Protein AF-K1U6K8-F1 (afdb_monomer)

Solvent-accessible surface area (backbone atoms only — not comparable to full-atom values): 12470 Å² total; per-residue (Å²): 86,42,62,58,24,40,50,42,23,71,72,41,92,45,71,66,56,15,51,56,20,38,54,48,23,51,56,48,52,53,53,25,53,58,48,50,56,56,50,69,76,62,77,79,89,84,86,83,78,86,86,88,64,67,60,56,40,87,94,43,69,50,75,47,80,44,79,54,98,88,43,77,46,80,43,54,23,36,28,38,56,48,91,53,89,45,38,30,34,23,79,86,51,86,79,56,56,69,53,54,51,55,48,42,53,37,55,50,50,34,32,57,75,69,68,52,82,69,80,77,88,62,53,37,32,41,35,30,39,63,80,74,55,75,48,97,48,48,58,51,58,39,70,70,76,40,34,34,38,32,22,52,61,65,74,49,88,84,66,46,64,88,58,24,78,60,47,77,52,62,92,39,74,49,54,59,54,34,54,39,49,51,56,47,51,53,44,49,56,44,34,77,74,72,42,82,58,83,49,71,65,60,52,51,52,52,51,49,65,74,70,46,81,84,127

Nearest PDB structures (foldseek):
  6l4l-assembly1_A  TM=3.833E-01  e=2.712E+00  Staphylococcus aureus
  8owu-assembly1_D  TM=4.554E-01  e=9.607E+00  Bacillus cereus BAG3X2-1
  5n55-assembly3_C  TM=3.484E-01  e=7.207E+00  Klebsiella pneumoniae
  6xbw-assembly1_H  TM=1.398E-01  e=4.056E+00  Bos taurus

Radius of gyration: 17.97 Å; Cα contacts (8 Å, |Δi|>4): 278; chains: 1; bounding box: 41×42×54 Å

Organism: NCBI:txid408170

Structure (mmCIF, N/CA/C/O backbone):
data_AF-K1U6K8-F1
#
_entry.id   AF-K1U6K8-F1
#
loop_
_atom_site.group_PDB
_atom_site.id
_atom_site.type_symbol
_atom_site.label_atom_id
_atom_site.label_alt_id
_atom_site.label_comp_id
_atom_site.label_asym_id
_atom_site.label_entity_id
_atom_site.label_seq_id
_atom_site.pdbx_PDB_ins_code
_atom_site.Cartn_x
_atom_site.Cartn_y
_atom_site.Cartn_z
_atom_site.occupancy
_atom_site.B_iso_or_equiv
_atom_site.auth_seq_id
_atom_site.auth_comp_id
_atom_site.auth_asym_id
_atom_site.auth_atom_id
_atom_site.pdbx_PDB_model_num
ATOM 1 N N . GLN A 1 1 ? 5.131 1.923 11.749 1.00 42.88 1 GLN A N 1
ATOM 2 C CA . GLN A 1 1 ? 3.824 2.192 12.413 1.00 42.88 1 GLN A CA 1
ATOM 3 C C . GLN A 1 1 ? 3.915 1.997 13.929 1.00 42.88 1 GLN A C 1
ATOM 5 O O . GLN A 1 1 ? 3.439 2.885 14.625 1.00 42.88 1 GLN A O 1
ATOM 10 N N . ALA A 1 2 ? 4.547 0.912 14.419 1.00 36.44 2 ALA A N 1
ATOM 11 C CA . ALA A 1 2 ? 4.902 0.722 15.836 1.00 36.44 2 ALA A CA 1
ATOM 12 C C . ALA A 1 2 ? 5.586 1.976 16.392 1.00 36.44 2 ALA A C 1
ATOM 14 O O . ALA A 1 2 ? 4.972 2.655 17.193 1.00 36.44 2 ALA A O 1
ATOM 15 N N . GLU A 1 3 ? 6.651 2.462 15.745 1.00 41.34 3 GLU A N 1
ATOM 16 C CA . GLU A 1 3 ? 7.318 3.704 16.169 1.00 41.34 3 GLU A CA 1
ATOM 17 C C . GLU A 1 3 ? 6.476 4.990 16.134 1.00 41.34 3 GLU A 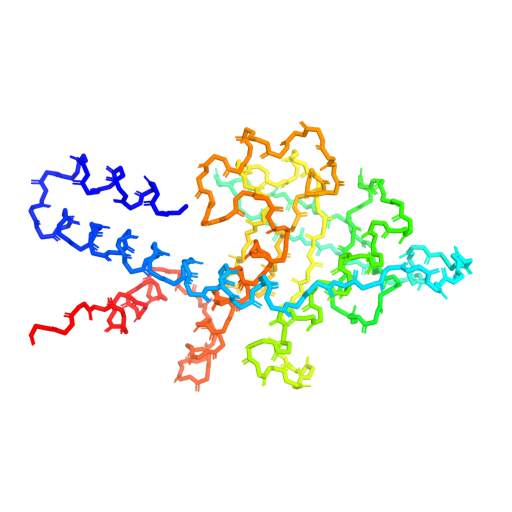C 1
ATOM 19 O O . GLU A 1 3 ? 6.795 5.986 16.780 1.00 41.34 3 GLU A O 1
ATOM 24 N N . ARG A 1 4 ? 5.409 5.039 15.328 1.00 46.12 4 ARG A N 1
ATOM 25 C CA . ARG A 1 4 ? 4.479 6.180 15.354 1.00 46.12 4 ARG A CA 1
ATOM 26 C C . ARG A 1 4 ? 3.630 6.116 16.619 1.00 46.12 4 ARG A C 1
ATOM 28 O O . ARG A 1 4 ? 3.307 7.159 17.181 1.00 46.12 4 ARG A O 1
ATOM 35 N N . PHE A 1 5 ? 3.257 4.909 17.034 1.00 44.09 5 PHE A N 1
ATOM 36 C CA . PHE A 1 5 ? 2.609 4.660 18.308 1.00 44.09 5 PHE A CA 1
ATOM 37 C C . PHE A 1 5 ? 3.603 4.753 19.472 1.00 44.09 5 PHE A C 1
ATOM 39 O O . PHE A 1 5 ? 3.240 5.392 20.446 1.00 44.09 5 PHE A O 1
ATOM 46 N N . ASP A 1 6 ? 4.856 4.312 19.341 1.00 43.12 6 ASP A N 1
ATOM 47 C CA . ASP A 1 6 ? 5.908 4.517 20.348 1.00 43.12 6 ASP A CA 1
ATOM 48 C C . ASP A 1 6 ? 6.177 6.002 20.555 1.00 43.12 6 ASP A C 1
ATOM 50 O O . ASP A 1 6 ? 6.084 6.486 21.673 1.00 43.12 6 ASP A O 1
ATOM 54 N N . ARG A 1 7 ? 6.364 6.784 19.483 1.00 51.25 7 ARG A N 1
ATOM 55 C CA . ARG A 1 7 ? 6.505 8.246 19.598 1.00 51.25 7 ARG A CA 1
ATOM 56 C C . ARG A 1 7 ? 5.260 8.897 20.188 1.00 51.25 7 ARG A C 1
ATOM 58 O O . ARG A 1 7 ? 5.356 9.846 20.960 1.00 51.25 7 ARG A O 1
ATOM 65 N N . ARG A 1 8 ? 4.066 8.410 19.846 1.00 49.00 8 ARG A N 1
ATOM 66 C CA . ARG A 1 8 ? 2.823 8.922 20.437 1.00 49.00 8 ARG A CA 1
ATOM 67 C C . ARG A 1 8 ? 2.685 8.519 21.907 1.00 49.00 8 ARG A C 1
ATOM 69 O O . ARG A 1 8 ? 2.129 9.298 22.669 1.00 49.00 8 ARG A O 1
ATOM 76 N N . ALA A 1 9 ? 3.201 7.363 22.311 1.00 51.38 9 ALA A N 1
ATOM 77 C CA . ALA A 1 9 ? 3.283 6.939 23.701 1.00 51.38 9 ALA A CA 1
ATOM 78 C C . ALA A 1 9 ? 4.309 7.782 24.465 1.00 51.38 9 ALA A C 1
ATOM 80 O O . ALA A 1 9 ? 4.057 8.247 25.572 1.00 51.38 9 ALA A O 1
ATOM 81 N N . GLU A 1 10 ? 5.454 8.046 23.852 1.00 55.06 10 GLU A N 1
ATOM 82 C CA . GLU A 1 10 ? 6.558 8.775 24.454 1.00 55.06 10 GLU A CA 1
ATOM 83 C C . GLU A 1 10 ? 6.209 10.248 24.696 1.00 55.06 10 GLU A C 1
ATOM 85 O O . GLU A 1 10 ? 6.391 10.739 25.813 1.0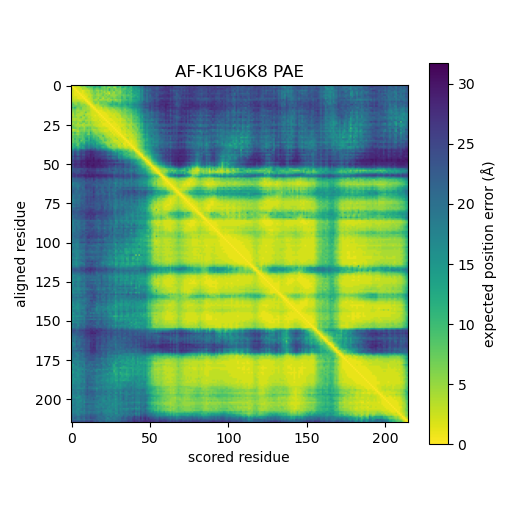0 55.06 10 GLU A O 1
ATOM 90 N N . TYR A 1 11 ? 5.632 10.920 23.693 1.00 51.19 11 TYR A N 1
ATOM 91 C CA . TYR A 1 11 ? 5.390 12.367 23.705 1.00 51.19 11 TYR A CA 1
ATOM 92 C C . TYR A 1 11 ? 3.952 12.788 24.056 1.00 51.19 11 TYR A C 1
ATOM 94 O O . TYR A 1 11 ? 3.664 13.986 24.083 1.00 51.19 11 TYR A O 1
ATOM 102 N N . SER A 1 12 ? 3.026 11.856 24.323 1.00 55.34 12 SER A N 1
ATOM 103 C CA . SER A 1 12 ? 1.687 12.239 24.792 1.00 55.34 12 SER A CA 1
ATOM 104 C C . SER A 1 12 ? 1.724 12.715 26.245 1.00 55.34 12 SER A C 1
ATOM 106 O O . SER A 1 12 ? 2.230 12.029 27.131 1.00 55.34 12 SER A O 1
ATOM 108 N N . LEU A 1 13 ? 1.143 13.894 26.485 1.00 60.41 13 LEU A N 1
ATOM 109 C CA . LEU A 1 13 ? 0.954 14.473 27.821 1.00 60.41 13 LEU A CA 1
ATOM 110 C C . LEU A 1 13 ? -0.219 13.832 28.587 1.00 60.41 13 LEU A C 1
ATOM 112 O O . LEU A 1 13 ? -0.373 14.071 29.781 1.00 60.41 13 LEU A O 1
ATOM 116 N N . ASP A 1 14 ? -1.042 13.035 27.904 1.00 68.56 14 ASP A N 1
ATOM 117 C CA . ASP A 1 14 ? -2.202 12.341 28.457 1.00 68.56 14 ASP A CA 1
ATOM 118 C C . ASP A 1 14 ? -1.843 10.869 28.719 1.00 68.56 14 ASP A C 1
ATOM 120 O O . ASP A 1 14 ? -1.486 10.118 27.806 1.00 68.56 14 ASP A O 1
ATOM 124 N N . GLY A 1 15 ? -1.920 10.463 29.990 1.00 59.19 15 GLY A N 1
ATOM 125 C CA . GLY A 1 15 ? -1.506 9.140 30.456 1.00 59.19 15 GLY A CA 1
ATOM 126 C C . GLY A 1 15 ? -2.305 7.986 29.846 1.00 59.19 15 GLY A C 1
ATOM 127 O O . GLY A 1 15 ? -1.737 6.919 29.600 1.00 59.19 15 GLY A O 1
ATOM 128 N N . ASP A 1 16 ? -3.584 8.202 29.534 1.00 62.38 16 ASP A N 1
ATOM 129 C CA . ASP A 1 16 ? -4.414 7.177 28.900 1.00 62.38 16 ASP A CA 1
ATOM 130 C C . ASP A 1 16 ? -4.045 7.030 27.421 1.00 62.38 16 ASP A C 1
ATOM 132 O O . ASP A 1 16 ? -3.868 5.913 26.928 1.00 62.38 16 ASP A O 1
ATOM 136 N N . ASN A 1 17 ? -3.803 8.146 26.728 1.00 56.25 17 ASN A N 1
ATOM 137 C CA . ASN A 1 17 ? -3.282 8.134 25.359 1.00 56.25 17 ASN A CA 1
ATOM 138 C C . ASN A 1 17 ? -1.900 7.478 25.267 1.00 56.25 17 ASN A C 1
ATOM 140 O O . ASN A 1 17 ? -1.639 6.733 24.319 1.00 56.25 17 ASN A O 1
ATOM 144 N N . LYS A 1 18 ? -1.035 7.717 26.257 1.00 60.28 18 LYS A N 1
ATOM 145 C CA . LYS A 1 18 ? 0.278 7.078 26.361 1.00 60.28 18 LYS A CA 1
ATOM 146 C C . LYS A 1 18 ? 0.159 5.561 26.469 1.00 60.28 18 LYS A C 1
ATOM 148 O O . LYS A 1 18 ? 0.804 4.840 25.710 1.00 60.28 18 LYS A O 1
ATOM 153 N N . ARG A 1 19 ? -0.715 5.075 27.355 1.00 63.28 19 ARG A N 1
ATOM 154 C CA . ARG A 1 19 ? -0.935 3.638 27.562 1.00 63.28 19 ARG A CA 1
ATOM 155 C C . ARG A 1 19 ? -1.532 2.968 26.323 1.00 63.28 19 ARG A C 1
ATOM 157 O O . ARG A 1 19 ? -1.048 1.924 25.908 1.00 63.28 19 ARG A O 1
ATOM 164 N N . ILE A 1 20 ? -2.521 3.601 25.689 1.00 61.78 20 ILE A N 1
ATOM 165 C CA . ILE A 1 20 ? -3.156 3.100 24.458 1.00 61.78 20 ILE A CA 1
ATOM 166 C C . ILE A 1 20 ? -2.152 3.026 23.302 1.00 61.78 20 ILE A C 1
ATOM 168 O O . ILE A 1 20 ? -2.179 2.081 22.515 1.00 61.78 20 ILE A O 1
ATOM 172 N N . ALA A 1 21 ? -1.272 4.018 23.173 1.00 50.78 21 ALA A N 1
ATOM 173 C CA . ALA A 1 21 ? -0.260 4.029 22.129 1.00 50.78 21 ALA A CA 1
ATOM 174 C C . ALA A 1 21 ? 0.841 2.977 22.377 1.00 50.78 21 ALA A C 1
ATOM 176 O O . ALA A 1 21 ? 1.221 2.291 21.435 1.00 50.78 21 ALA A O 1
ATOM 177 N N . GLN A 1 22 ? 1.269 2.762 23.625 1.00 53.88 22 GLN A N 1
ATOM 178 C CA . GLN A 1 22 ? 2.256 1.722 23.943 1.00 53.88 22 GLN A CA 1
ATOM 179 C C . GLN A 1 22 ? 1.704 0.314 23.690 1.00 53.88 22 GLN A C 1
ATOM 181 O O . GLN A 1 22 ? 2.319 -0.467 22.976 1.00 53.88 22 GLN A O 1
ATOM 186 N N . THR A 1 23 ? 0.494 0.011 24.174 1.00 61.50 23 THR A N 1
ATOM 187 C CA . THR A 1 23 ? -0.132 -1.303 23.946 1.00 61.50 23 THR A CA 1
ATOM 188 C C . THR A 1 23 ? -0.320 -1.595 22.460 1.00 61.50 23 THR A C 1
ATOM 190 O O . THR A 1 23 ? -0.160 -2.728 22.019 1.00 61.50 23 THR A O 1
ATOM 193 N N . ARG A 1 24 ? -0.601 -0.560 21.660 1.00 56.41 24 ARG A N 1
ATOM 194 C CA . ARG A 1 24 ? -0.619 -0.692 20.204 1.00 56.41 24 ARG A CA 1
ATOM 195 C C . ARG A 1 24 ? 0.735 -1.108 19.665 1.00 56.41 24 ARG A C 1
ATOM 197 O O . ARG A 1 24 ? 0.777 -2.035 18.868 1.00 56.41 24 ARG A O 1
ATOM 204 N N . ALA A 1 25 ? 1.809 -0.431 20.054 1.00 55.31 25 ALA A N 1
ATOM 205 C CA . ALA A 1 25 ? 3.144 -0.802 19.607 1.00 55.31 25 ALA A CA 1
ATOM 206 C C . ALA A 1 25 ? 3.478 -2.257 19.975 1.00 55.31 25 ALA A C 1
ATOM 208 O O . ALA A 1 25 ? 3.895 -3.017 19.103 1.00 55.31 25 ALA A O 1
ATOM 209 N N . ASP A 1 26 ? 3.168 -2.676 21.202 1.00 57.91 26 ASP A N 1
ATOM 210 C CA . ASP A 1 26 ? 3.437 -4.032 21.692 1.00 57.91 26 ASP A CA 1
ATOM 211 C C . ASP A 1 26 ? 2.653 -5.105 20.902 1.00 57.91 26 ASP A C 1
ATOM 213 O O . ASP A 1 26 ? 3.238 -6.067 20.404 1.00 57.91 26 ASP A O 1
ATOM 217 N N . GLU A 1 27 ? 1.348 -4.912 20.666 1.00 59.75 27 GLU A N 1
ATOM 218 C CA . GLU A 1 27 ? 0.541 -5.825 19.834 1.00 59.75 27 GLU A CA 1
ATOM 219 C C . GLU A 1 27 ? 1.035 -5.889 18.378 1.00 59.75 27 GLU A C 1
ATOM 221 O O . GLU A 1 27 ? 0.952 -6.931 17.713 1.00 59.75 27 GLU A O 1
ATOM 226 N N . TRP A 1 28 ? 1.556 -4.770 17.867 1.00 60.44 28 TRP A N 1
ATOM 227 C CA . TRP A 1 28 ? 2.183 -4.711 16.551 1.00 60.44 28 TRP A CA 1
ATOM 228 C C . TRP A 1 28 ? 3.480 -5.522 16.508 1.00 60.44 28 TRP A C 1
ATOM 230 O O . TRP A 1 28 ? 3.706 -6.226 15.520 1.00 60.44 28 TRP A O 1
ATOM 240 N N . HIS A 1 29 ? 4.295 -5.469 17.563 1.00 60.44 29 HIS A N 1
ATOM 241 C CA . HIS A 1 29 ? 5.508 -6.275 17.691 1.00 60.44 29 HIS A CA 1
ATOM 242 C C . HIS A 1 29 ? 5.201 -7.778 17.809 1.00 60.44 29 HIS A C 1
ATOM 244 O O . HIS A 1 29 ? 5.854 -8.591 17.155 1.00 60.44 29 HIS A O 1
ATOM 250 N N . ASP A 1 30 ? 4.151 -8.169 18.529 1.00 60.66 30 ASP A N 1
ATOM 251 C CA . ASP A 1 30 ? 3.778 -9.585 18.662 1.00 60.66 30 ASP A CA 1
ATOM 252 C C . ASP A 1 30 ? 3.246 -10.183 17.351 1.00 60.66 30 ASP A C 1
ATOM 254 O O . ASP A 1 30 ? 3.612 -11.296 16.946 1.00 60.66 30 ASP A O 1
ATOM 258 N N . ARG A 1 31 ? 2.418 -9.430 16.616 1.00 56.91 31 ARG A N 1
ATOM 259 C CA . ARG A 1 31 ? 1.945 -9.858 15.289 1.00 56.91 31 ARG A CA 1
ATOM 260 C C . ARG A 1 31 ? 3.083 -9.932 14.278 1.00 56.91 31 ARG A C 1
ATOM 262 O O . ARG A 1 31 ? 3.103 -10.865 13.477 1.00 56.91 31 ARG A O 1
ATOM 269 N N . ALA A 1 32 ? 4.022 -8.989 14.329 1.00 52.09 32 ALA A N 1
ATOM 270 C CA . ALA A 1 32 ? 5.234 -9.005 13.516 1.00 52.09 32 ALA A CA 1
ATOM 271 C C . ALA A 1 32 ? 6.026 -10.305 13.705 1.00 52.09 32 ALA A C 1
ATOM 273 O O . ALA A 1 32 ? 6.292 -11.002 12.726 1.00 52.09 32 ALA A O 1
ATOM 274 N N . ASN A 1 33 ? 6.300 -10.671 14.960 1.00 52.38 33 ASN A N 1
ATOM 275 C CA . ASN A 1 33 ? 7.041 -11.88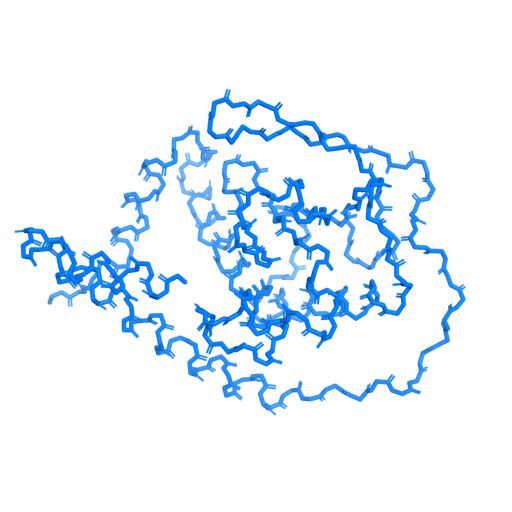3 15.310 1.00 52.38 33 ASN A CA 1
ATOM 276 C C . ASN A 1 33 ? 6.330 -13.151 14.815 1.00 52.38 33 ASN A C 1
ATOM 278 O O . ASN A 1 33 ? 6.934 -14.000 14.159 1.00 52.38 33 ASN A O 1
ATOM 282 N N . THR A 1 34 ? 5.014 -13.247 15.033 1.00 57.75 34 THR A N 1
ATOM 283 C CA . THR A 1 34 ? 4.217 -14.405 14.586 1.00 57.75 34 THR A CA 1
ATOM 284 C C . THR A 1 34 ? 4.209 -14.548 13.054 1.00 57.75 34 THR A C 1
ATOM 286 O O . THR A 1 34 ? 4.144 -15.651 12.505 1.00 57.75 34 THR A O 1
ATOM 289 N N . LEU A 1 35 ? 4.242 -13.425 12.331 1.00 52.41 35 LEU A N 1
ATOM 290 C CA . LEU A 1 35 ? 4.269 -13.399 10.869 1.00 52.41 35 LEU A CA 1
ATOM 291 C C . LEU A 1 35 ? 5.660 -13.700 10.308 1.00 52.41 35 LEU A C 1
ATOM 293 O O . LEU A 1 35 ? 5.752 -14.394 9.296 1.00 52.41 35 LEU A O 1
ATOM 297 N N . GLU A 1 36 ? 6.724 -13.251 10.973 1.00 47.97 36 GLU A N 1
ATOM 298 C CA . GLU A 1 36 ? 8.103 -13.595 10.621 1.00 47.97 36 GLU A CA 1
ATOM 299 C C . GLU A 1 36 ? 8.334 -15.113 10.711 1.00 47.97 36 GLU A C 1
ATOM 301 O O . GLU A 1 36 ? 8.920 -15.717 9.808 1.00 47.97 36 GLU A O 1
ATOM 306 N N . GLU A 1 37 ? 7.801 -15.767 11.746 1.00 53.47 37 GLU A N 1
ATOM 307 C CA . GLU A 1 37 ? 7.851 -17.227 11.882 1.00 53.47 37 GLU A CA 1
ATOM 308 C C . GLU A 1 37 ? 7.113 -17.946 10.742 1.00 53.47 37 GLU A C 1
ATOM 310 O O . GLU A 1 37 ? 7.632 -18.908 10.163 1.00 53.47 37 GLU A O 1
ATOM 315 N N . LYS A 1 38 ? 5.934 -17.445 10.347 1.00 52.66 38 LYS A N 1
ATOM 316 C CA . LYS A 1 38 ? 5.179 -17.976 9.198 1.00 52.66 38 LYS A CA 1
ATOM 317 C C . LYS A 1 38 ? 5.895 -17.734 7.867 1.00 52.66 38 LYS A C 1
ATOM 319 O O . LYS A 1 38 ? 5.850 -18.593 6.988 1.00 52.66 38 LYS A O 1
ATOM 324 N N . ALA A 1 39 ? 6.574 -16.601 7.700 1.00 46.16 39 ALA A N 1
ATOM 325 C CA . ALA A 1 39 ? 7.335 -16.288 6.494 1.00 46.16 39 ALA A CA 1
ATOM 326 C C . ALA A 1 39 ? 8.552 -17.216 6.326 1.00 46.16 39 ALA A C 1
ATOM 328 O O . ALA A 1 39 ? 8.772 -17.740 5.229 1.00 46.16 39 ALA A O 1
ATOM 329 N N . LYS A 1 40 ? 9.274 -17.508 7.421 1.00 53.22 40 LYS A N 1
ATOM 330 C CA . LYS A 1 40 ? 10.421 -18.438 7.450 1.00 53.22 40 LYS A CA 1
ATOM 331 C C . LYS A 1 40 ? 10.057 -19.868 7.035 1.00 53.22 40 LYS A C 1
ATOM 333 O O . LYS A 1 40 ? 10.877 -20.544 6.418 1.00 53.22 40 LYS A O 1
ATOM 338 N N . GLN A 1 41 ? 8.831 -20.325 7.304 1.00 50.19 41 GLN A N 1
ATOM 339 C CA . GLN A 1 41 ? 8.358 -21.649 6.870 1.00 50.19 41 GLN A CA 1
ATOM 340 C C . GLN A 1 41 ? 8.098 -21.758 5.355 1.00 50.19 41 GLN A C 1
ATOM 342 O O . GLN A 1 41 ? 8.056 -22.867 4.825 1.00 50.19 41 GLN A O 1
ATOM 347 N N . PHE A 1 42 ? 7.956 -20.640 4.635 1.00 41.78 42 PHE A N 1
ATOM 348 C CA . PHE A 1 42 ? 7.534 -20.619 3.229 1.00 41.78 42 PHE A CA 1
ATOM 349 C C . PHE A 1 42 ? 8.557 -19.914 2.322 1.00 41.78 42 PHE A C 1
ATOM 351 O O . PHE A 1 42 ? 8.255 -18.881 1.713 1.00 41.78 42 PHE A O 1
ATOM 358 N N . SER A 1 43 ? 9.761 -20.481 2.210 1.00 39.38 43 SER A N 1
ATOM 359 C CA . SER A 1 43 ? 10.779 -20.038 1.246 1.00 39.38 43 SER A CA 1
ATOM 360 C C . SER A 1 43 ? 10.438 -20.506 -0.181 1.00 39.38 43 SER A C 1
ATOM 362 O O . SER A 1 43 ? 10.107 -21.673 -0.402 1.00 39.38 43 SER A O 1
ATOM 364 N N . LEU A 1 44 ? 10.478 -19.593 -1.157 1.00 43.72 44 LEU A N 1
ATOM 365 C CA . LEU A 1 44 ? 10.077 -19.840 -2.550 1.00 43.72 44 LEU A CA 1
ATOM 366 C C . LEU A 1 44 ? 11.272 -20.295 -3.405 1.00 43.72 44 LEU A C 1
ATOM 368 O O . LEU A 1 44 ? 12.269 -19.583 -3.510 1.00 43.72 44 LEU A O 1
ATOM 372 N N . LYS A 1 45 ? 11.142 -21.433 -4.102 1.00 42.75 45 LYS A N 1
ATOM 373 C CA . LYS A 1 45 ? 12.070 -21.840 -5.173 1.00 42.75 45 LYS A CA 1
ATOM 374 C C . LYS A 1 45 ? 11.719 -21.076 -6.452 1.00 42.75 45 LYS A C 1
ATOM 376 O O . LYS A 1 45 ? 10.610 -21.206 -6.961 1.00 42.75 45 LYS A O 1
ATOM 381 N N . THR A 1 46 ? 12.633 -20.240 -6.936 1.00 44.97 46 THR A N 1
ATOM 382 C CA . THR A 1 46 ? 12.375 -19.209 -7.963 1.00 44.97 46 THR A CA 1
ATOM 383 C C . THR A 1 46 ? 12.850 -19.586 -9.376 1.00 44.97 46 THR A C 1
ATOM 385 O O . THR A 1 46 ? 12.778 -18.758 -10.283 1.00 44.97 46 THR A O 1
ATOM 388 N N . ASP A 1 47 ? 13.297 -20.826 -9.592 1.00 44.94 47 ASP A N 1
ATOM 389 C CA . ASP A 1 47 ? 14.204 -21.150 -10.705 1.00 44.94 47 ASP A CA 1
ATOM 390 C C . ASP A 1 47 ? 13.559 -21.620 -12.030 1.00 44.94 47 ASP A C 1
ATOM 392 O O . ASP A 1 47 ? 14.289 -21.905 -12.975 1.00 44.94 47 ASP A O 1
ATOM 396 N N . GLU A 1 48 ? 12.227 -21.672 -12.184 1.00 46.22 48 GLU A N 1
ATOM 397 C CA . GLU A 1 48 ? 11.625 -22.424 -13.315 1.00 46.22 48 GLU A CA 1
ATOM 398 C C . GLU A 1 48 ? 10.755 -21.660 -14.344 1.00 46.22 48 GLU A C 1
ATOM 400 O O . GLU A 1 48 ? 10.130 -22.304 -15.187 1.00 46.22 48 GLU A O 1
ATOM 405 N N . GLN A 1 49 ? 10.686 -20.320 -14.384 1.00 47.00 49 GLN A N 1
ATOM 406 C CA . GLN A 1 49 ? 9.694 -19.644 -15.258 1.00 47.00 49 GLN A CA 1
ATOM 407 C C . GLN A 1 49 ? 10.261 -18.748 -16.378 1.00 47.00 49 GLN A C 1
ATOM 409 O O . GLN A 1 49 ? 11.083 -17.864 -16.160 1.00 47.00 49 GLN A O 1
ATOM 414 N N . LYS A 1 50 ? 9.773 -18.978 -17.612 1.00 46.62 50 LYS A N 1
ATOM 415 C CA . LYS A 1 50 ? 10.170 -18.310 -18.870 1.00 46.62 50 LYS A CA 1
ATOM 416 C C . LYS A 1 50 ? 9.614 -16.872 -18.968 1.00 46.62 50 LYS A C 1
ATOM 418 O O . LYS A 1 50 ? 8.408 -16.658 -18.893 1.00 46.62 50 LYS A O 1
ATOM 423 N N . TYR A 1 51 ? 10.493 -15.896 -19.218 1.00 52.88 51 TYR A N 1
ATOM 424 C CA . TYR A 1 51 ? 10.278 -14.449 -19.012 1.00 52.88 51 TYR A CA 1
ATOM 425 C C . TYR A 1 51 ? 9.742 -13.614 -20.209 1.00 52.88 51 TYR A C 1
ATOM 427 O O . TYR A 1 51 ? 9.987 -12.412 -20.264 1.00 52.88 51 TYR A O 1
ATOM 435 N N . TYR A 1 52 ? 9.003 -14.180 -21.171 1.00 52.28 52 TYR A N 1
ATOM 436 C CA . TYR A 1 52 ? 8.616 -13.466 -22.411 1.00 52.28 52 TYR A CA 1
ATOM 437 C C . TYR A 1 52 ? 7.159 -12.941 -22.418 1.00 52.28 52 TYR A C 1
ATOM 439 O O . TYR A 1 52 ? 6.345 -13.374 -23.228 1.00 52.28 52 TYR A O 1
ATOM 447 N N . ARG A 1 53 ? 6.774 -12.039 -21.499 1.00 63.31 53 ARG A N 1
ATOM 448 C CA . ARG A 1 53 ? 5.451 -11.361 -21.538 1.00 63.31 53 ARG A CA 1
ATOM 449 C C . ARG A 1 53 ? 5.563 -9.859 -21.233 1.00 63.31 53 ARG A C 1
ATOM 451 O O . ARG A 1 53 ? 6.360 -9.514 -20.357 1.00 63.31 53 ARG A O 1
ATOM 458 N N . PRO A 1 54 ? 4.763 -8.989 -21.889 1.00 68.38 54 PRO A N 1
ATOM 459 C CA . PRO A 1 54 ? 4.756 -7.548 -21.624 1.00 68.38 54 PRO A CA 1
ATOM 460 C C . PRO A 1 54 ? 4.273 -7.237 -20.200 1.00 68.38 54 PRO A C 1
ATOM 462 O O . PRO A 1 54 ? 3.555 -8.034 -19.595 1.00 68.38 54 PRO A O 1
ATOM 465 N N . VAL A 1 55 ? 4.695 -6.087 -19.664 1.00 72.88 55 VAL A N 1
ATOM 466 C CA . VAL A 1 55 ? 4.382 -5.618 -18.297 1.00 72.88 55 VAL A CA 1
ATOM 467 C C . VAL A 1 55 ? 2.943 -5.123 -18.177 1.00 72.88 55 VAL A C 1
ATOM 469 O O . VAL A 1 55 ? 2.339 -5.305 -17.126 1.00 72.88 55 VAL A O 1
ATOM 472 N N . PHE A 1 56 ? 2.386 -4.555 -19.242 1.00 78.25 56 PHE A N 1
ATOM 473 C CA . PHE A 1 56 ? 1.043 -3.981 -19.270 1.00 78.25 56 PHE A CA 1
ATOM 474 C C . PHE A 1 56 ? 0.066 -4.885 -20.022 1.00 78.25 56 PHE A C 1
ATOM 476 O O . PHE A 1 56 ? 0.462 -5.636 -20.919 1.00 78.25 56 PHE A O 1
ATOM 483 N N . LYS A 1 57 ? -1.205 -4.828 -19.624 1.00 73.81 57 LYS A N 1
ATOM 484 C CA . LYS A 1 57 ? -2.340 -5.386 -20.364 1.00 73.81 57 LYS A CA 1
ATOM 485 C C . LYS A 1 57 ? -2.829 -4.263 -21.287 1.00 73.81 57 LYS A C 1
ATOM 487 O O . LYS A 1 57 ? -3.076 -3.168 -20.794 1.00 73.81 57 LYS A O 1
ATOM 492 N N . GLU A 1 58 ? -2.867 -4.500 -22.596 1.00 63.12 58 GLU A N 1
ATOM 493 C CA . GLU A 1 58 ? -3.122 -3.456 -23.607 1.00 63.12 58 GLU A CA 1
ATOM 494 C C . GLU A 1 58 ? -4.397 -2.628 -23.302 1.00 63.12 58 GLU A C 1
ATOM 496 O O . GLU A 1 58 ? -5.417 -3.184 -22.892 1.00 63.12 58 GLU A O 1
ATOM 501 N N . ASP A 1 59 ? -4.285 -1.302 -23.474 1.00 67.44 59 ASP A N 1
ATOM 502 C CA . ASP A 1 59 ? -5.324 -0.250 -23.482 1.00 67.44 59 ASP A CA 1
ATOM 503 C C . ASP A 1 59 ? -6.257 -0.077 -22.266 1.00 67.44 59 ASP A C 1
ATOM 505 O O . ASP A 1 59 ? -7.287 0.591 -22.365 1.00 67.44 59 ASP A O 1
ATOM 509 N N . ILE A 1 60 ? -5.907 -0.597 -21.085 1.00 81.12 60 ILE A N 1
ATOM 510 C CA . ILE A 1 60 ? -6.674 -0.306 -19.859 1.00 81.12 60 ILE A CA 1
ATOM 511 C C . ILE A 1 60 ? -5.925 0.725 -19.019 1.00 81.12 60 ILE A C 1
ATOM 513 O O . ILE A 1 60 ? -5.036 0.370 -18.241 1.00 81.12 60 ILE A O 1
ATOM 517 N N . SER A 1 61 ? -6.307 1.993 -19.162 1.00 86.19 61 SER A N 1
ATOM 518 C CA . SER A 1 61 ? -5.820 3.090 -18.329 1.00 86.19 61 SER A CA 1
ATOM 519 C C . SER A 1 61 ? -6.808 3.453 -17.222 1.00 86.19 61 SER A C 1
ATOM 521 O O . SER A 1 61 ? -8.017 3.217 -17.314 1.00 86.19 61 SER A O 1
ATOM 523 N N . LYS A 1 62 ? -6.278 4.005 -16.133 1.00 91.19 62 LYS A N 1
ATOM 524 C CA . LYS A 1 62 ? -7.058 4.542 -15.021 1.00 91.19 62 LYS A CA 1
ATOM 525 C C . LYS A 1 62 ? -6.320 5.717 -14.394 1.00 91.19 62 LYS A C 1
ATOM 527 O O . LYS A 1 62 ? -5.121 5.619 -14.144 1.00 91.19 62 LYS A O 1
ATOM 532 N N . THR A 1 63 ? -7.040 6.787 -14.081 1.00 91.06 63 THR A N 1
ATOM 533 C CA . THR A 1 63 ? -6.499 7.913 -13.312 1.00 91.06 63 THR A CA 1
ATOM 534 C C . THR A 1 63 ? -6.941 7.795 -11.858 1.00 91.06 63 THR A C 1
ATOM 536 O O . THR A 1 63 ? -8.125 7.610 -11.568 1.00 91.06 63 THR A O 1
ATOM 539 N N . PHE A 1 64 ? -5.984 7.891 -10.940 1.00 87.88 64 PHE A N 1
ATOM 540 C CA . PHE A 1 64 ? -6.236 7.964 -9.506 1.00 87.88 64 PHE A CA 1
ATOM 541 C C . PHE A 1 64 ? -6.103 9.410 -9.036 1.00 87.88 64 PHE A C 1
ATOM 543 O O . PHE A 1 64 ? -5.103 10.071 -9.312 1.00 87.88 64 PHE A O 1
ATOM 550 N N . GLU A 1 65 ? -7.097 9.884 -8.289 1.00 85.81 65 GLU A N 1
ATOM 551 C CA . GLU A 1 65 ? -7.048 11.177 -7.613 1.00 85.81 65 GLU A CA 1
ATOM 552 C C . GLU A 1 65 ? -6.770 10.981 -6.127 1.00 85.81 65 GLU A C 1
ATOM 554 O O . GLU A 1 65 ? -7.461 10.229 -5.427 1.00 85.81 65 GLU A O 1
ATOM 559 N N . ARG A 1 66 ? -5.770 11.695 -5.615 1.00 77.12 66 ARG A N 1
ATOM 560 C CA . ARG A 1 66 ? -5.402 11.621 -4.205 1.00 77.12 66 ARG A CA 1
ATOM 561 C C . ARG A 1 66 ? -5.277 13.013 -3.619 1.00 77.12 66 ARG A C 1
ATOM 563 O O . ARG A 1 66 ? -4.609 13.873 -4.178 1.00 77.12 66 ARG A O 1
ATOM 570 N N . LYS A 1 67 ? -5.908 13.217 -2.464 1.00 72.62 67 LYS A N 1
ATOM 571 C CA . LYS A 1 67 ? -5.780 14.448 -1.683 1.00 72.62 67 LYS A CA 1
ATOM 572 C C . LYS A 1 67 ? -4.746 14.241 -0.588 1.00 72.62 67 LYS A C 1
ATOM 574 O O . LYS A 1 67 ? -4.929 13.382 0.273 1.00 72.62 67 LYS A O 1
ATOM 579 N N . ILE A 1 68 ? -3.662 15.003 -0.638 1.00 67.56 68 ILE A N 1
ATOM 580 C CA . ILE A 1 68 ? -2.563 14.965 0.330 1.00 67.56 68 ILE A CA 1
ATOM 581 C C . ILE A 1 68 ? -2.272 16.409 0.713 1.00 67.56 68 ILE A C 1
ATOM 583 O O . ILE A 1 68 ? -2.066 17.236 -0.167 1.00 67.56 68 ILE A O 1
ATOM 587 N N . GLU A 1 69 ? -2.296 16.721 2.011 1.00 63.00 69 GLU A N 1
ATOM 588 C CA . GLU A 1 69 ? -1.970 18.065 2.529 1.00 63.00 69 GLU A CA 1
ATOM 589 C C . GLU A 1 69 ? -2.794 19.211 1.900 1.00 63.00 69 GLU A C 1
ATOM 591 O O . GLU A 1 69 ? -2.353 20.350 1.818 1.00 63.00 69 GLU A O 1
ATOM 596 N N . GLY A 1 70 ? -4.025 18.919 1.463 1.00 68.38 70 GLY A N 1
ATOM 597 C CA . GLY A 1 70 ? -4.910 19.896 0.815 1.00 68.38 70 GLY A CA 1
ATOM 598 C C . GLY A 1 70 ? -4.694 20.049 -0.694 1.00 68.38 70 GLY A C 1
ATOM 599 O O . GLY A 1 70 ? -5.540 20.639 -1.363 1.00 68.38 70 GLY A O 1
ATOM 600 N N . GLU A 1 71 ? -3.642 19.453 -1.255 1.00 75.19 71 GLU A N 1
ATOM 601 C CA . GLU A 1 71 ? -3.414 19.379 -2.697 1.00 75.19 71 GLU A CA 1
ATOM 602 C C . GLU A 1 71 ? -4.001 18.096 -3.287 1.00 75.19 71 GLU A C 1
ATOM 604 O O . GLU A 1 71 ? -3.948 17.025 -2.680 1.00 75.19 71 GLU A O 1
ATOM 609 N N . THR A 1 72 ? -4.553 18.197 -4.497 1.00 81.56 72 THR A N 1
ATOM 610 C CA . THR A 1 72 ? -4.994 17.026 -5.264 1.00 81.56 72 THR A CA 1
ATOM 611 C C . THR A 1 72 ? -3.914 16.664 -6.272 1.00 81.56 72 THR A C 1
ATOM 613 O O . THR A 1 72 ? -3.544 17.493 -7.099 1.00 81.56 72 THR A O 1
ATOM 616 N N . ILE A 1 73 ? -3.421 15.431 -6.206 1.00 84.44 73 ILE A N 1
ATOM 617 C CA . ILE A 1 73 ? -2.544 14.852 -7.220 1.00 84.44 73 ILE A CA 1
ATOM 618 C C . ILE A 1 73 ? -3.333 13.889 -8.098 1.00 84.44 73 ILE A C 1
ATOM 620 O O . ILE A 1 73 ? -4.185 13.143 -7.609 1.00 84.44 73 ILE A O 1
ATOM 624 N N . THR A 1 74 ? -3.017 13.901 -9.387 1.00 90.06 74 THR A N 1
ATOM 625 C CA . THR A 1 74 ? -3.531 12.961 -10.380 1.00 90.06 74 THR A CA 1
ATOM 626 C C . THR A 1 74 ? -2.418 12.003 -10.779 1.00 90.06 74 THR A C 1
ATOM 628 O O . THR A 1 74 ? -1.292 12.424 -11.058 1.00 90.06 74 THR A O 1
ATOM 631 N N . ILE A 1 75 ? -2.726 10.711 -10.778 1.00 89.81 75 ILE A N 1
ATOM 632 C CA . ILE A 1 75 ? -1.793 9.648 -11.144 1.00 89.81 75 ILE A CA 1
ATOM 633 C C . ILE A 1 75 ? -2.420 8.866 -12.288 1.00 89.81 75 ILE A C 1
ATOM 635 O O . ILE A 1 75 ? -3.379 8.120 -12.080 1.00 89.81 75 ILE A O 1
ATOM 639 N N . ASP A 1 76 ? -1.883 9.055 -13.487 1.00 91.62 76 ASP A N 1
ATOM 640 C CA . ASP A 1 76 ? -2.279 8.301 -14.670 1.00 91.62 76 ASP A CA 1
ATOM 641 C C . ASP A 1 76 ? -1.551 6.958 -14.680 1.00 91.62 76 ASP A C 1
ATOM 643 O O . ASP A 1 76 ? -0.336 6.883 -14.476 1.00 91.62 76 ASP A O 1
ATOM 647 N N . THR A 1 77 ? -2.321 5.884 -14.839 1.00 92.38 77 THR A N 1
ATOM 648 C CA . THR A 1 77 ? -1.828 4.515 -14.700 1.00 92.38 77 THR A CA 1
ATOM 649 C C . THR A 1 77 ? -2.332 3.618 -15.815 1.00 92.38 77 THR A C 1
ATOM 651 O O . THR A 1 77 ? -3.413 3.834 -16.367 1.00 92.38 77 THR A O 1
ATOM 654 N N . HIS A 1 78 ? -1.593 2.539 -16.059 1.00 91.19 78 HIS A N 1
ATOM 655 C CA . HIS A 1 78 ? -2.006 1.438 -16.919 1.00 91.19 78 HIS A CA 1
ATOM 656 C C . HIS A 1 78 ? -2.102 0.133 -16.136 1.00 91.19 78 HIS A C 1
ATOM 658 O O . HIS A 1 78 ? -1.310 -0.148 -15.230 1.00 91.19 78 HIS A O 1
ATOM 664 N N . LYS A 1 79 ? -3.074 -0.700 -16.505 1.00 91.25 79 LYS A N 1
ATOM 665 C CA . LYS A 1 79 ? -3.285 -2.004 -15.886 1.00 91.25 79 LYS A CA 1
ATOM 666 C C . LYS A 1 79 ? -2.105 -2.932 -16.161 1.00 91.25 79 LYS A C 1
ATOM 668 O O . LYS A 1 7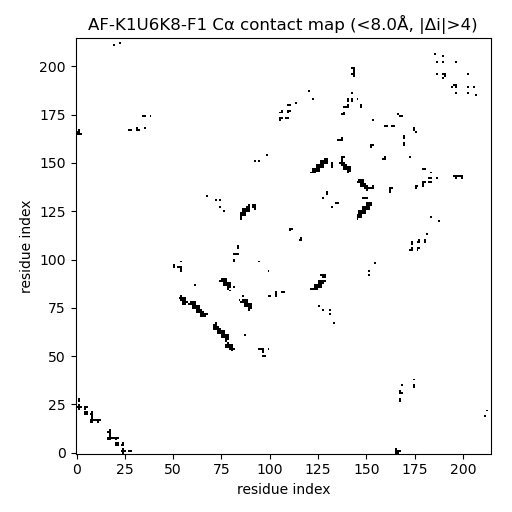9 ? -1.696 -3.144 -17.306 1.00 91.25 79 LYS A O 1
ATOM 673 N N . ALA A 1 80 ? -1.577 -3.531 -15.102 1.00 87.56 80 ALA A N 1
ATOM 674 C CA . ALA A 1 80 ? -0.485 -4.481 -15.205 1.00 87.56 80 ALA A CA 1
ATOM 675 C C . ALA A 1 80 ? -0.957 -5.825 -15.784 1.00 87.56 80 ALA A C 1
ATOM 677 O O . ALA A 1 80 ? -2.089 -6.270 -15.590 1.00 87.56 80 ALA A O 1
ATOM 678 N N . ASN A 1 81 ? -0.049 -6.515 -16.465 1.00 84.56 81 ASN A N 1
ATOM 679 C CA . ASN A 1 81 ? -0.210 -7.895 -16.906 1.00 84.56 81 ASN A CA 1
ATOM 680 C C . ASN A 1 81 ? 0.209 -8.859 -15.782 1.00 84.56 81 ASN A C 1
ATOM 682 O O . ASN A 1 81 ? 1.278 -9.492 -15.803 1.00 84.56 81 ASN A O 1
ATOM 686 N N . THR A 1 82 ? -0.636 -8.915 -14.762 1.00 79.50 82 THR A N 1
ATOM 687 C CA . THR A 1 82 ? -0.505 -9.746 -13.561 1.00 79.50 82 THR A CA 1
ATOM 688 C C . THR A 1 82 ? -1.650 -10.750 -13.478 1.00 79.50 82 THR A C 1
ATOM 690 O O . THR A 1 82 ? -2.694 -10.573 -14.101 1.00 79.50 82 THR A O 1
ATOM 693 N N . LEU A 1 83 ? -1.456 -11.828 -12.719 1.00 73.50 83 LEU A N 1
ATOM 694 C CA . LEU A 1 83 ? -2.537 -12.747 -12.358 1.00 73.50 83 LEU A CA 1
ATOM 695 C C . LEU A 1 83 ? -3.530 -12.070 -11.406 1.00 73.50 83 LEU A C 1
ATOM 697 O O . LEU A 1 83 ? -4.715 -12.392 -11.419 1.00 73.50 83 LEU A O 1
ATOM 701 N N . CYS A 1 84 ? -3.051 -11.135 -10.585 1.00 75.12 84 CYS A N 1
ATOM 702 C CA . CYS A 1 84 ? -3.889 -10.197 -9.852 1.00 75.12 84 CYS A CA 1
ATOM 703 C C . CYS A 1 84 ? -4.469 -9.142 -10.809 1.00 75.12 84 CYS A C 1
ATOM 705 O O . CYS A 1 84 ? -3.754 -8.254 -11.265 1.00 75.12 84 CYS A O 1
ATOM 707 N N . ASP A 1 85 ? -5.768 -9.206 -11.105 1.00 77.38 85 ASP A N 1
ATOM 708 C CA . ASP A 1 85 ? -6.446 -8.284 -12.036 1.00 77.38 85 ASP A CA 1
ATOM 709 C C . ASP A 1 85 ? -6.677 -6.863 -11.472 1.00 77.38 85 ASP A C 1
ATOM 711 O O . ASP A 1 85 ? -7.338 -6.041 -12.106 1.00 77.38 85 ASP A O 1
ATOM 715 N N . ASN A 1 86 ? -6.159 -6.559 -10.287 1.00 87.38 86 ASN A N 1
ATOM 716 C CA . ASN A 1 86 ? -6.354 -5.308 -9.556 1.00 87.38 86 ASN A CA 1
ATOM 717 C C . ASN A 1 86 ? -5.088 -4.435 -9.489 1.00 87.38 86 ASN A C 1
ATOM 719 O O . ASN A 1 86 ? -5.074 -3.487 -8.715 1.00 87.38 86 ASN A O 1
ATOM 723 N N . VAL A 1 87 ? -4.037 -4.737 -10.261 1.00 92.25 87 VAL A N 1
ATOM 724 C CA . VAL A 1 87 ? -2.767 -3.988 -10.242 1.00 92.25 87 VAL A CA 1
ATOM 725 C C . VAL A 1 87 ? -2.697 -2.971 -11.385 1.00 92.25 87 VAL A C 1
ATOM 727 O O . VAL A 1 87 ? -2.885 -3.317 -12.552 1.00 92.25 87 VAL A O 1
ATOM 730 N N . TYR A 1 88 ? -2.362 -1.732 -11.041 1.00 93.94 88 TYR A N 1
ATOM 731 C CA . TYR A 1 88 ? -2.152 -0.595 -11.931 1.00 93.94 88 TYR A CA 1
ATOM 732 C C . TYR A 1 88 ? -0.776 0.019 -11.664 1.00 93.94 88 TYR A C 1
ATOM 734 O O . TYR A 1 88 ? -0.303 0.024 -10.528 1.00 93.94 88 TYR A O 1
ATOM 742 N N . ILE A 1 89 ? -0.119 0.515 -12.707 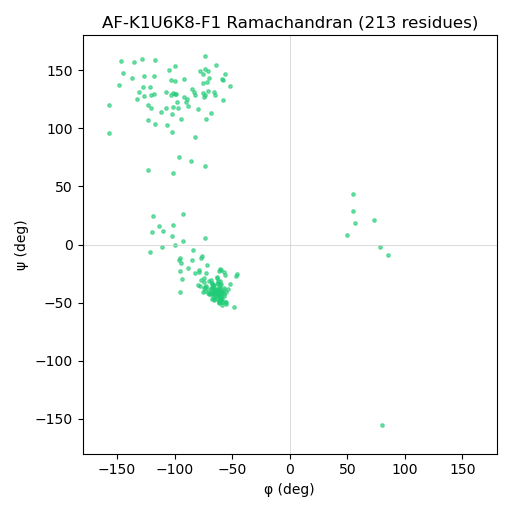1.00 91.69 89 ILE A N 1
ATOM 743 C CA . ILE A 1 89 ? 1.238 1.066 -12.639 1.00 91.69 89 ILE A CA 1
ATOM 744 C C . ILE A 1 89 ? 1.215 2.468 -13.234 1.00 91.69 89 ILE A C 1
ATOM 746 O O . ILE A 1 89 ? 0.735 2.637 -14.353 1.00 91.69 89 ILE A O 1
ATOM 750 N N . SER A 1 90 ? 1.727 3.446 -12.489 1.00 91.56 90 SER A N 1
ATOM 751 C CA . SER A 1 90 ? 1.900 4.829 -12.943 1.00 91.56 90 SER A CA 1
ATOM 752 C C . SER A 1 90 ? 2.781 4.911 -14.188 1.00 91.56 90 SER A C 1
ATOM 754 O O . SER A 1 90 ? 3.802 4.227 -14.282 1.00 91.56 90 SER A O 1
ATOM 756 N N . ASP A 1 91 ? 2.432 5.810 -15.107 1.00 87.44 91 ASP A N 1
ATOM 757 C CA . ASP A 1 91 ? 3.187 6.068 -16.343 1.00 87.44 91 ASP A CA 1
ATOM 758 C C . ASP A 1 91 ? 4.620 6.542 -16.078 1.00 87.44 91 ASP A C 1
ATOM 760 O O . ASP A 1 91 ? 5.510 6.413 -16.925 1.00 87.44 91 ASP A O 1
ATOM 764 N N . LYS A 1 92 ? 4.869 7.071 -14.875 1.00 85.69 92 LYS A N 1
ATOM 765 C CA . LYS A 1 92 ? 6.195 7.515 -14.437 1.00 85.69 92 LYS A CA 1
ATOM 766 C C . LYS A 1 92 ? 7.046 6.378 -13.868 1.00 85.69 92 LYS A C 1
ATOM 768 O O . LYS A 1 92 ? 8.259 6.541 -13.723 1.00 85.69 92 LYS A O 1
ATOM 773 N N . VAL A 1 93 ? 6.452 5.222 -13.569 1.00 83.56 93 VAL A N 1
ATOM 774 C CA . VAL A 1 93 ? 7.156 4.066 -13.007 1.00 83.56 93 VAL A CA 1
ATOM 775 C C . VAL A 1 93 ? 7.703 3.179 -14.122 1.00 83.56 93 VAL A C 1
ATOM 777 O O . VAL A 1 93 ? 6.982 2.667 -14.975 1.00 83.56 93 VAL A O 1
ATOM 780 N N . LYS A 1 94 ? 9.010 2.917 -14.065 1.00 82.31 94 LYS A N 1
ATOM 781 C CA . LYS A 1 94 ? 9.677 1.938 -14.929 1.00 82.31 94 LYS A CA 1
ATOM 782 C C . LYS A 1 94 ? 9.936 0.665 -14.138 1.00 82.31 94 LYS A C 1
ATOM 784 O O . LYS A 1 94 ? 10.768 0.663 -13.238 1.00 82.31 94 LYS A O 1
ATOM 789 N N . LEU A 1 95 ? 9.247 -0.414 -14.499 1.00 81.56 95 LEU A N 1
ATOM 790 C CA . LEU A 1 95 ? 9.325 -1.695 -13.798 1.00 81.56 95 LEU A CA 1
ATOM 791 C C . LEU A 1 95 ? 9.775 -2.816 -14.738 1.00 81.56 95 LEU A C 1
ATOM 793 O O . LEU A 1 95 ? 9.271 -2.947 -15.857 1.00 81.56 95 LEU A O 1
ATOM 797 N N . LYS A 1 96 ? 10.703 -3.667 -14.290 1.00 83.12 96 LYS A N 1
ATOM 798 C CA . LYS A 1 96 ? 11.095 -4.867 -15.037 1.00 83.12 96 LYS A CA 1
ATOM 799 C C . LYS A 1 96 ? 10.051 -5.960 -14.848 1.00 83.12 96 LYS A C 1
ATOM 801 O O . LYS A 1 96 ? 9.468 -6.135 -13.780 1.00 83.12 96 LYS A O 1
ATOM 806 N N . ARG A 1 97 ? 9.886 -6.815 -15.859 1.00 80.88 97 ARG A N 1
ATOM 807 C CA . ARG A 1 97 ? 8.915 -7.920 -15.802 1.00 80.88 97 ARG A CA 1
ATOM 808 C C . ARG A 1 97 ? 9.135 -8.873 -14.621 1.00 80.88 97 ARG A C 1
ATOM 810 O O . ARG A 1 97 ? 8.161 -9.314 -14.016 1.00 80.88 97 ARG A O 1
ATOM 817 N N . LYS A 1 98 ? 10.396 -9.177 -14.290 1.00 80.56 98 LYS A N 1
ATOM 818 C CA . LYS A 1 98 ? 10.755 -10.033 -13.146 1.00 80.56 98 LYS A CA 1
ATOM 819 C C . LYS A 1 98 ? 10.300 -9.423 -11.817 1.00 80.56 98 LYS A C 1
ATOM 821 O O . LYS A 1 98 ? 9.808 -10.145 -10.959 1.00 80.56 98 LYS A O 1
ATOM 826 N N . GLU A 1 99 ? 10.423 -8.106 -11.670 1.00 84.38 99 GLU A N 1
ATOM 827 C CA . GLU A 1 99 ? 9.988 -7.377 -10.474 1.00 84.38 99 GLU A CA 1
ATOM 828 C C . GLU A 1 99 ? 8.465 -7.439 -10.339 1.00 84.38 99 GLU A C 1
ATOM 830 O O . GLU A 1 99 ? 7.966 -7.838 -9.289 1.00 84.38 99 GLU A O 1
ATOM 835 N N . LEU A 1 100 ? 7.735 -7.183 -11.433 1.00 87.00 100 LEU A N 1
ATOM 836 C CA . LEU A 1 100 ? 6.275 -7.298 -11.459 1.00 87.00 100 LEU A CA 1
ATOM 837 C C . LEU A 1 100 ? 5.785 -8.722 -11.154 1.00 87.00 100 LEU A C 1
ATOM 839 O O . LEU A 1 100 ? 4.792 -8.902 -10.461 1.00 87.00 100 LEU A O 1
ATOM 843 N N . HIS A 1 101 ? 6.452 -9.747 -11.682 1.00 84.44 101 HIS A N 1
ATOM 844 C CA . HIS A 1 101 ? 6.067 -11.131 -11.409 1.00 84.44 101 HIS A CA 1
ATOM 845 C C . HIS A 1 101 ? 6.296 -11.506 -9.940 1.00 84.44 101 HIS A C 1
ATOM 847 O O . HIS A 1 101 ? 5.418 -12.085 -9.306 1.00 84.44 101 HIS A O 1
ATOM 853 N N . ASN A 1 102 ? 7.450 -11.136 -9.380 1.00 83.88 102 ASN A N 1
ATOM 854 C CA . ASN A 1 102 ? 7.739 -11.372 -7.968 1.00 83.88 102 ASN A CA 1
ATOM 855 C C . ASN A 1 102 ? 6.726 -10.660 -7.065 1.00 83.88 102 ASN A C 1
ATOM 857 O O . ASN A 1 102 ? 6.276 -11.237 -6.080 1.00 83.88 102 ASN A O 1
ATOM 861 N N . PHE A 1 103 ? 6.344 -9.435 -7.423 1.00 88.06 103 PHE A N 1
ATOM 862 C CA . PHE A 1 103 ? 5.289 -8.690 -6.748 1.00 88.06 103 PHE A CA 1
ATOM 863 C C . PHE A 1 103 ? 3.950 -9.419 -6.764 1.00 88.06 103 PHE A C 1
ATOM 865 O O . PHE A 1 103 ? 3.351 -9.637 -5.717 1.00 88.06 103 PHE A O 1
ATOM 872 N N . ASP A 1 104 ? 3.508 -9.837 -7.950 1.00 87.81 104 ASP A N 1
ATOM 873 C CA . ASP A 1 104 ? 2.249 -10.551 -8.152 1.00 87.81 104 ASP A CA 1
ATOM 874 C C . ASP A 1 104 ? 2.197 -11.827 -7.298 1.00 87.81 104 ASP A C 1
ATOM 876 O O . ASP A 1 104 ? 1.211 -12.089 -6.612 1.00 87.81 104 ASP A O 1
ATOM 880 N N . MET A 1 105 ? 3.304 -12.575 -7.237 1.00 85.25 105 MET A N 1
ATOM 881 C CA . MET A 1 105 ? 3.429 -13.746 -6.364 1.00 85.25 105 MET A CA 1
ATOM 882 C C . MET A 1 105 ? 3.308 -13.398 -4.875 1.00 85.25 105 MET A C 1
ATOM 884 O O . MET A 1 105 ? 2.662 -14.135 -4.129 1.00 85.25 105 MET A O 1
ATOM 888 N N . GLN A 1 106 ? 3.898 -12.286 -4.432 1.00 84.56 106 GLN A N 1
ATOM 889 C CA . GLN A 1 106 ? 3.812 -11.844 -3.037 1.00 84.56 106 GLN A CA 1
ATOM 890 C C . GLN A 1 106 ? 2.406 -11.372 -2.664 1.00 84.56 106 GLN A C 1
ATOM 892 O O . GLN A 1 106 ? 1.900 -11.760 -1.616 1.00 84.56 106 GLN A O 1
ATOM 897 N N . VAL A 1 107 ? 1.745 -10.612 -3.539 1.00 89.25 107 VAL A N 1
ATOM 898 C CA . VAL A 1 107 ? 0.352 -10.180 -3.354 1.00 89.25 107 VAL A CA 1
ATOM 899 C C . VAL A 1 107 ? -0.575 -11.389 -3.239 1.00 89.25 107 VAL A C 1
ATOM 901 O O . VAL A 1 107 ? -1.378 -11.463 -2.310 1.00 89.25 107 VAL A O 1
ATOM 904 N N . ARG A 1 108 ? -0.437 -12.373 -4.137 1.00 86.44 108 ARG A N 1
ATOM 905 C CA . ARG A 1 108 ? -1.218 -13.619 -4.081 1.00 86.44 108 ARG A CA 1
ATOM 906 C C . ARG A 1 108 ? -0.999 -14.359 -2.769 1.00 86.44 108 ARG A C 1
ATOM 908 O O . ARG A 1 108 ? -1.966 -14.683 -2.092 1.00 86.44 108 ARG A O 1
ATOM 915 N N . LYS A 1 109 ? 0.264 -14.557 -2.384 1.00 84.50 109 LYS A N 1
ATOM 916 C CA . LYS A 1 109 ? 0.615 -15.227 -1.128 1.00 84.50 109 LYS A CA 1
ATOM 917 C C . LYS A 1 109 ? 0.032 -14.493 0.079 1.00 84.50 109 LYS A C 1
ATOM 919 O O . LYS A 1 109 ? -0.469 -15.140 0.989 1.00 84.50 109 LYS A O 1
ATOM 924 N N . ALA A 1 110 ? 0.060 -13.163 0.085 1.00 87.31 110 ALA A N 1
ATOM 925 C CA . ALA A 1 110 ? -0.519 -12.377 1.164 1.00 87.31 110 ALA A CA 1
ATOM 926 C C . ALA A 1 110 ? -2.049 -12.545 1.243 1.00 87.31 110 ALA A C 1
ATOM 928 O O . ALA A 1 110 ? -2.571 -12.755 2.335 1.00 87.31 110 ALA A O 1
ATOM 929 N N . PHE A 1 111 ? -2.766 -12.549 0.113 1.00 88.25 111 PHE A N 1
ATOM 930 C CA . PHE A 1 111 ? -4.199 -12.874 0.108 1.00 88.25 111 PHE A CA 1
ATOM 931 C C . PHE A 1 111 ? -4.480 -14.306 0.581 1.00 88.25 111 PHE A C 1
ATOM 933 O O . PHE A 1 111 ? -5.391 -14.507 1.383 1.00 88.25 111 PHE A O 1
ATOM 940 N N . ASP A 1 112 ? -3.680 -15.284 0.149 1.00 86.00 112 ASP A N 1
ATOM 941 C CA . ASP A 1 112 ? -3.811 -16.677 0.589 1.00 86.00 112 ASP A CA 1
ATOM 942 C C . ASP A 1 112 ? -3.601 -16.797 2.112 1.00 86.00 112 ASP A C 1
ATOM 944 O O . ASP A 1 112 ? -4.376 -17.464 2.796 1.00 86.00 112 ASP A O 1
ATOM 948 N N . MET A 1 113 ? -2.608 -16.091 2.672 1.00 83.12 113 MET A N 1
ATOM 949 C CA . MET A 1 113 ? -2.345 -16.038 4.119 1.00 83.12 113 MET A CA 1
ATOM 950 C C . MET A 1 113 ? -3.495 -15.413 4.921 1.00 83.12 113 MET A C 1
ATOM 952 O O . MET A 1 113 ? -3.681 -15.769 6.085 1.00 83.12 113 MET A O 1
ATOM 956 N N . LEU A 1 114 ? -4.260 -14.503 4.314 1.00 83.50 114 LEU A N 1
ATOM 957 C CA . LEU A 1 114 ? -5.448 -13.892 4.918 1.00 83.50 114 LEU A CA 1
ATOM 958 C C . LEU A 1 114 ? -6.719 -14.740 4.748 1.00 83.50 114 LEU A C 1
ATOM 960 O O . LEU A 1 114 ? -7.761 -14.372 5.287 1.00 83.50 114 LEU A O 1
ATOM 964 N N . GLY A 1 115 ? -6.650 -15.861 4.019 1.00 85.38 115 GLY A N 1
ATOM 965 C CA . GLY A 1 115 ? -7.811 -16.693 3.687 1.00 85.38 115 GLY A CA 1
ATOM 966 C C . GLY A 1 115 ? -8.734 -16.066 2.634 1.00 85.38 115 GLY A C 1
ATOM 967 O O . GLY A 1 115 ? -9.908 -16.420 2.544 1.00 85.38 115 GLY A O 1
ATOM 968 N N . GLU A 1 116 ? -8.228 -15.120 1.841 1.00 83.38 116 GLU A N 1
ATOM 969 C CA . GLU A 1 116 ? -9.014 -14.259 0.950 1.00 83.38 116 GLU A CA 1
ATOM 970 C C . GLU A 1 116 ? -9.040 -14.801 -0.489 1.00 83.38 116 GLU A C 1
ATOM 972 O O . GLU A 1 116 ? -8.377 -14.299 -1.408 1.00 83.38 116 GLU A O 1
ATOM 977 N N . VAL A 1 117 ? -9.844 -15.852 -0.681 1.00 70.44 117 VAL A N 1
ATOM 978 C CA . VAL A 1 117 ? -9.999 -16.566 -1.963 1.00 70.44 117 VAL A CA 1
ATOM 979 C C . VAL A 1 117 ? -10.909 -15.852 -2.969 1.00 70.44 117 VAL A C 1
ATOM 981 O O . VAL A 1 117 ? -10.766 -16.048 -4.175 1.00 70.44 117 VAL A O 1
ATOM 984 N N . GLU A 1 118 ? -11.816 -14.990 -2.507 1.00 70.62 118 GLU A N 1
ATOM 985 C CA . GLU A 1 118 ? -12.734 -14.251 -3.379 1.00 70.62 118 GLU A CA 1
ATOM 986 C C . GLU A 1 118 ? -12.027 -13.105 -4.113 1.00 70.62 118 GLU A C 1
ATOM 988 O O . GLU A 1 118 ? -11.089 -12.487 -3.607 1.00 70.62 118 GLU A O 1
ATOM 993 N N . THR A 1 119 ? -12.458 -12.804 -5.338 1.00 68.88 119 THR A N 1
ATOM 994 C CA . THR A 1 119 ? -11.918 -11.684 -6.129 1.00 68.88 119 THR A CA 1
ATOM 995 C C . THR A 1 119 ? -12.652 -10.366 -5.873 1.00 68.88 119 THR A C 1
ATOM 997 O O . THR A 1 119 ? -12.091 -9.300 -6.124 1.00 68.88 119 THR A O 1
ATOM 1000 N N . SER A 1 120 ? -13.880 -10.409 -5.349 1.00 76.81 120 SER A N 1
ATOM 1001 C CA . SER A 1 120 ? -14.697 -9.223 -5.090 1.00 76.81 120 SER A CA 1
ATOM 1002 C C . SER A 1 120 ? -14.241 -8.450 -3.854 1.00 76.81 120 SER A C 1
ATOM 1004 O O . SER A 1 120 ? -13.933 -9.026 -2.815 1.00 76.81 120 SER A O 1
ATOM 1006 N N . GLY A 1 121 ? -14.238 -7.118 -3.949 1.00 83.06 121 GLY A N 1
ATOM 1007 C CA . GLY A 1 121 ? -13.942 -6.228 -2.820 1.00 83.06 121 GLY A CA 1
ATOM 1008 C C . GLY A 1 121 ? -12.456 -6.071 -2.478 1.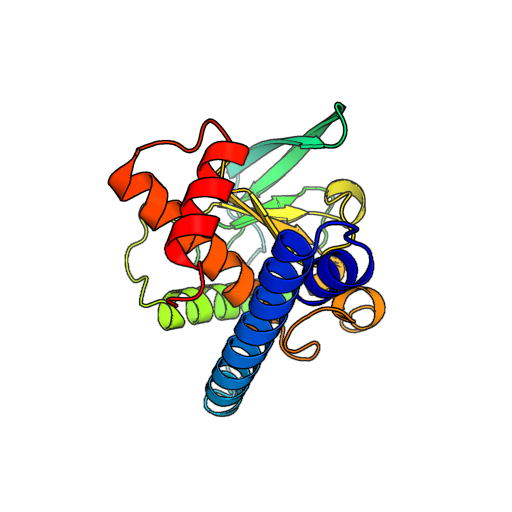00 83.06 121 GLY A C 1
ATOM 1009 O O . GLY A 1 121 ? -12.129 -5.270 -1.597 1.00 83.06 121 GLY A O 1
ATOM 1010 N N . LYS A 1 122 ? -11.560 -6.777 -3.185 1.00 91.19 122 LYS A N 1
ATOM 1011 C CA . LYS A 1 122 ? -10.104 -6.579 -3.103 1.00 91.19 122 LYS A CA 1
ATOM 1012 C C . LYS A 1 122 ? -9.735 -5.122 -3.409 1.00 91.19 122 LYS A C 1
ATOM 1014 O O . LYS A 1 122 ? -10.436 -4.470 -4.188 1.00 91.19 122 LYS A O 1
ATOM 1019 N N . PRO A 1 123 ? -8.684 -4.582 -2.773 1.00 93.69 123 PRO A N 1
ATOM 1020 C CA . PRO A 1 123 ? -8.268 -3.217 -3.025 1.00 93.69 123 PRO A CA 1
ATOM 1021 C C . PRO A 1 123 ? -7.646 -3.128 -4.412 1.00 93.69 123 PRO A C 1
ATOM 1023 O O . PRO A 1 123 ? -7.034 -4.087 -4.885 1.00 93.69 123 PRO A O 1
ATOM 1026 N N . GLU A 1 124 ? -7.767 -1.983 -5.065 1.00 94.44 124 GLU A N 1
ATOM 1027 C CA . GLU A 1 124 ? -6.921 -1.717 -6.225 1.00 94.44 124 GLU A CA 1
ATOM 1028 C C . GLU A 1 124 ? -5.501 -1.455 -5.749 1.00 94.44 124 GLU A C 1
ATOM 1030 O O . GLU A 1 124 ? -5.291 -0.817 -4.726 1.00 94.44 124 GLU A O 1
ATOM 1035 N N . ILE A 1 125 ? -4.521 -1.972 -6.469 1.00 94.81 125 ILE A N 1
ATOM 1036 C CA . ILE A 1 125 ? -3.113 -1.825 -6.139 1.00 94.81 125 ILE A CA 1
ATOM 1037 C C . ILE A 1 125 ? -2.522 -0.847 -7.142 1.00 94.81 125 ILE A C 1
ATOM 1039 O O . ILE A 1 125 ? -2.515 -1.130 -8.336 1.00 94.81 125 ILE A O 1
ATOM 1043 N N . CYS A 1 126 ? -2.036 0.293 -6.665 1.00 94.12 126 CYS A N 1
ATOM 1044 C CA . CYS A 1 126 ? -1.459 1.344 -7.492 1.00 94.12 126 CYS A CA 1
ATOM 1045 C C . CYS A 1 126 ? 0.043 1.445 -7.219 1.00 94.12 126 CYS A C 1
ATOM 1047 O O . CYS A 1 126 ? 0.455 1.778 -6.108 1.00 94.12 126 CYS A O 1
ATOM 1049 N N . ILE A 1 127 ? 0.870 1.130 -8.215 1.00 93.06 127 ILE A N 1
ATOM 1050 C CA . ILE A 1 127 ? 2.323 1.277 -8.132 1.00 93.06 127 ILE A CA 1
ATOM 1051 C C . ILE A 1 127 ? 2.699 2.689 -8.583 1.00 93.06 127 ILE A C 1
ATOM 1053 O O . ILE A 1 127 ? 2.452 3.056 -9.731 1.00 93.06 127 ILE A O 1
ATOM 1057 N N . VAL A 1 128 ? 3.320 3.457 -7.691 1.00 89.62 128 VAL A N 1
ATOM 1058 C CA . VAL A 1 128 ? 3.585 4.897 -7.848 1.00 89.62 128 VAL A CA 1
ATOM 1059 C C . VAL A 1 128 ? 5.056 5.220 -7.599 1.00 89.62 128 VAL A C 1
ATOM 1061 O O . VAL A 1 128 ? 5.754 4.442 -6.947 1.00 89.62 128 VAL A O 1
ATOM 1064 N N . THR A 1 129 ? 5.551 6.356 -8.091 1.00 83.62 129 THR A N 1
ATOM 1065 C CA . THR A 1 129 ? 6.920 6.797 -7.760 1.00 83.62 129 THR A CA 1
ATOM 1066 C C . THR A 1 129 ? 7.005 7.326 -6.317 1.00 83.62 129 THR A C 1
ATOM 1068 O O . THR A 1 129 ? 5.970 7.666 -5.733 1.00 83.62 129 THR A O 1
ATOM 1071 N N . PRO A 1 130 ? 8.204 7.445 -5.711 1.00 82.81 130 PRO A N 1
ATOM 1072 C CA . PRO A 1 130 ? 8.358 8.085 -4.401 1.00 82.81 130 PRO A CA 1
ATOM 1073 C C . PRO A 1 130 ? 7.761 9.500 -4.344 1.00 82.81 130 PRO A C 1
ATOM 1075 O O . PRO A 1 130 ? 7.118 9.871 -3.362 1.00 82.81 130 PRO A O 1
ATOM 1078 N N . GLU A 1 131 ? 7.911 10.272 -5.422 1.00 80.31 131 GLU A N 1
ATOM 1079 C CA . GLU A 1 131 ? 7.384 11.634 -5.540 1.00 80.31 131 GLU A CA 1
ATOM 1080 C C . GLU A 1 131 ? 5.851 11.651 -5.584 1.00 80.31 131 GLU A C 1
ATOM 1082 O O . GLU A 1 131 ? 5.221 12.528 -4.997 1.00 80.31 131 GLU A O 1
ATOM 1087 N N . GLU A 1 132 ? 5.236 10.672 -6.250 1.00 83.62 132 GLU A N 1
ATOM 1088 C CA . GLU A 1 132 ? 3.778 10.505 -6.289 1.00 83.62 132 GLU A CA 1
ATOM 1089 C C . GLU A 1 132 ? 3.227 9.944 -4.971 1.00 83.62 132 GLU A C 1
ATOM 1091 O O . GLU A 1 132 ? 2.102 10.255 -4.573 1.00 83.62 132 GLU A O 1
ATOM 1096 N N . MET A 1 133 ? 4.028 9.156 -4.249 1.00 82.88 133 MET A N 1
ATOM 1097 C CA . MET A 1 133 ? 3.660 8.624 -2.940 1.00 82.88 133 MET A CA 1
ATOM 1098 C C . MET A 1 133 ? 3.508 9.747 -1.904 1.00 82.88 133 MET A C 1
ATOM 1100 O O . MET A 1 133 ? 2.603 9.659 -1.065 1.00 82.88 133 MET A O 1
ATOM 1104 N N . ARG A 1 134 ? 4.368 10.782 -1.959 1.00 71.31 134 ARG A N 1
ATOM 1105 C CA . ARG A 1 134 ? 4.452 11.945 -1.036 1.00 71.31 134 ARG A CA 1
ATOM 1106 C C . ARG A 1 134 ? 4.489 11.608 0.463 1.00 71.31 134 ARG A C 1
ATOM 1108 O O . ARG A 1 134 ? 4.391 12.483 1.312 1.00 71.31 134 ARG A O 1
ATOM 1115 N N . VAL A 1 135 ? 4.608 10.333 0.799 1.00 66.88 135 VAL A N 1
ATOM 1116 C CA . VAL A 1 135 ? 4.680 9.808 2.156 1.00 66.88 135 VAL A CA 1
ATOM 1117 C C . VAL A 1 135 ? 5.917 8.940 2.186 1.00 66.88 135 VAL A C 1
ATOM 1119 O O . VAL A 1 135 ? 6.137 8.150 1.266 1.00 66.88 135 VAL A O 1
ATOM 1122 N N . ASN A 1 136 ? 6.709 9.083 3.244 1.00 69.75 136 ASN A N 1
ATOM 1123 C CA . ASN A 1 136 ? 7.905 8.281 3.457 1.00 69.75 136 ASN A CA 1
ATOM 1124 C C . ASN A 1 136 ? 7.523 6.850 3.883 1.00 69.75 136 ASN A C 1
ATOM 1126 O O . ASN A 1 136 ? 7.673 6.469 5.042 1.00 69.75 136 ASN A O 1
ATOM 1130 N N . ALA A 1 137 ? 6.909 6.104 2.964 1.00 71.69 137 ALA A N 1
ATOM 1131 C CA . ALA A 1 137 ? 6.419 4.749 3.157 1.00 71.69 137 ALA A CA 1
ATOM 1132 C C . ALA A 1 137 ? 6.593 3.922 1.877 1.00 71.69 137 ALA A C 1
ATOM 1134 O O . ALA A 1 137 ? 6.486 4.424 0.754 1.00 71.69 137 ALA A O 1
ATOM 1135 N N . ILE A 1 138 ? 6.834 2.627 2.066 1.00 79.00 138 ILE A N 1
ATOM 1136 C CA . ILE A 1 138 ? 7.026 1.659 0.978 1.00 79.00 138 ILE A CA 1
ATOM 1137 C C . ILE A 1 138 ? 5.695 1.215 0.388 1.00 79.00 138 ILE A C 1
ATOM 1139 O O . ILE A 1 138 ? 5.583 0.990 -0.814 1.00 79.00 138 ILE A O 1
ATOM 1143 N N . ALA A 1 139 ? 4.677 1.108 1.229 1.00 86.56 139 ALA A N 1
ATOM 1144 C CA . ALA A 1 139 ? 3.310 0.889 0.813 1.00 86.56 139 ALA A CA 1
ATOM 1145 C C . ALA A 1 139 ? 2.371 1.607 1.788 1.00 86.56 139 ALA A C 1
ATOM 1147 O O . ALA A 1 139 ? 2.772 1.957 2.898 1.00 86.56 139 ALA A O 1
ATOM 1148 N N . SER A 1 140 ? 1.153 1.900 1.344 1.00 86.75 140 SER A N 1
ATOM 1149 C CA . SER A 1 140 ? 0.126 2.518 2.178 1.00 86.75 140 SER A CA 1
ATOM 1150 C C . SER A 1 140 ? -1.260 2.224 1.626 1.00 86.75 140 SER A C 1
ATOM 1152 O O . SER A 1 140 ? -1.596 2.607 0.500 1.00 86.75 140 SER A O 1
ATOM 1154 N N . TYR A 1 141 ? -2.078 1.568 2.439 1.00 90.38 141 TYR A N 1
ATOM 1155 C CA . TYR A 1 141 ? -3.484 1.350 2.155 1.00 90.38 141 TYR A CA 1
ATOM 1156 C C . TYR A 1 141 ? -4.348 2.558 2.547 1.00 90.38 141 TYR A C 1
ATOM 1158 O O . TYR A 1 141 ? -4.281 3.079 3.661 1.00 90.38 141 TYR A O 1
ATOM 1166 N N . MET A 1 142 ? -5.208 2.981 1.619 1.00 89.06 142 MET A N 1
ATOM 1167 C CA . MET A 1 142 ? -6.166 4.070 1.777 1.00 89.06 142 MET A CA 1
ATOM 1168 C C . MET A 1 142 ? -7.594 3.511 1.903 1.00 89.06 142 MET A C 1
ATOM 1170 O O . MET A 1 142 ? -8.206 3.161 0.888 1.00 89.06 142 MET A O 1
ATOM 1174 N N . PRO A 1 143 ? -8.175 3.456 3.118 1.00 87.69 143 PRO A N 1
ATOM 1175 C CA . PRO A 1 143 ? -9.447 2.771 3.364 1.00 87.69 143 PRO A CA 1
ATOM 1176 C C . PRO A 1 143 ? -10.652 3.419 2.675 1.00 87.69 143 PRO A C 1
ATOM 1178 O O . PRO A 1 143 ? -11.531 2.703 2.204 1.00 87.69 143 PRO A O 1
ATOM 1181 N N . MET A 1 144 ? -10.680 4.751 2.564 1.00 86.69 144 MET A N 1
ATOM 1182 C CA . MET A 1 144 ? -11.784 5.479 1.919 1.00 86.69 144 MET A CA 1
ATOM 1183 C C . MET A 1 144 ? -11.868 5.207 0.412 1.00 86.69 144 MET A C 1
ATOM 1185 O O . MET A 1 144 ? -12.953 5.157 -0.155 1.00 86.69 144 MET A O 1
ATOM 1189 N N . GLN A 1 145 ? -10.715 5.029 -0.238 1.00 89.19 145 GLN A N 1
ATOM 1190 C CA . GLN A 1 145 ? -10.620 4.802 -1.683 1.00 89.19 145 GLN A CA 1
ATOM 1191 C C . GLN A 1 145 ? -10.534 3.311 -2.033 1.00 89.19 145 GLN A C 1
ATOM 1193 O O . GLN A 1 145 ? -10.707 2.946 -3.190 1.00 89.19 145 GLN A O 1
ATOM 1198 N N . ASN A 1 146 ? -10.280 2.448 -1.041 1.00 93.38 146 ASN A N 1
ATOM 1199 C CA . ASN A 1 146 ? -9.972 1.031 -1.229 1.00 93.38 146 ASN A CA 1
ATOM 1200 C C . ASN A 1 146 ? -8.777 0.809 -2.178 1.00 93.38 146 ASN A C 1
ATOM 1202 O O . ASN A 1 146 ? -8.817 -0.065 -3.045 1.00 93.38 146 ASN A O 1
ATOM 1206 N N . VAL A 1 147 ? -7.721 1.613 -2.008 1.00 93.06 147 VAL A N 1
ATOM 1207 C CA . VAL A 1 147 ? -6.503 1.568 -2.832 1.00 93.06 147 VAL A CA 1
ATOM 1208 C C . VAL A 1 147 ? -5.290 1.272 -1.957 1.00 93.06 147 VAL A C 1
ATOM 1210 O O . VAL A 1 147 ? -5.060 1.946 -0.958 1.00 93.06 147 VAL A O 1
ATOM 1213 N N . LEU A 1 148 ? -4.501 0.275 -2.340 1.00 93.56 148 LEU A N 1
ATOM 1214 C CA . LEU A 1 148 ? -3.175 -0.015 -1.813 1.00 93.56 148 LEU A CA 1
ATOM 1215 C C . LEU A 1 148 ? -2.126 0.643 -2.712 1.00 93.56 148 LEU A C 1
ATOM 1217 O O . LEU A 1 148 ? -1.883 0.186 -3.826 1.00 93.56 148 LEU A O 1
ATOM 1221 N N . ASN A 1 149 ? -1.485 1.700 -2.226 1.00 91.69 149 ASN A N 1
ATOM 1222 C CA . ASN A 1 149 ? -0.377 2.331 -2.934 1.00 91.69 149 ASN A CA 1
ATOM 1223 C C . ASN A 1 149 ? 0.924 1.599 -2.614 1.00 91.69 149 ASN A C 1
ATOM 1225 O O . ASN A 1 149 ? 1.207 1.336 -1.447 1.00 91.69 149 ASN A O 1
ATOM 1229 N N . VAL A 1 150 ? 1.722 1.299 -3.634 1.00 91.31 150 VAL A N 1
ATOM 1230 C CA . VAL A 1 150 ? 3.043 0.680 -3.501 1.00 91.31 150 VAL A CA 1
ATOM 1231 C C . VAL A 1 150 ? 4.064 1.591 -4.158 1.00 91.31 150 VAL A C 1
ATOM 1233 O O . VAL A 1 150 ? 3.986 1.887 -5.346 1.00 91.31 150 VAL A O 1
ATOM 1236 N N . ASN A 1 151 ? 5.029 2.045 -3.374 1.00 86.88 151 ASN A N 1
ATOM 1237 C CA . ASN A 1 151 ? 6.118 2.879 -3.848 1.00 86.88 151 ASN A CA 1
ATOM 1238 C C . ASN A 1 151 ? 7.060 2.037 -4.719 1.00 86.88 151 ASN A C 1
ATOM 1240 O O . ASN A 1 151 ? 7.474 0.954 -4.312 1.00 86.88 151 ASN A O 1
ATOM 1244 N N . SER A 1 152 ? 7.450 2.524 -5.896 1.00 85.56 152 SER A N 1
ATOM 1245 C CA . SER A 1 152 ? 8.354 1.810 -6.799 1.00 85.56 152 SER A CA 1
ATOM 1246 C C . SER A 1 152 ? 9.724 1.516 -6.176 1.00 85.56 152 SER A C 1
ATOM 1248 O O . SER A 1 152 ? 10.385 0.564 -6.590 1.00 85.56 152 SER A O 1
ATOM 1250 N N . ALA A 1 153 ? 10.133 2.264 -5.144 1.00 80.88 153 ALA A N 1
ATOM 1251 C CA . ALA A 1 153 ? 11.319 1.958 -4.339 1.00 80.88 153 ALA A CA 1
ATOM 1252 C C . ALA A 1 153 ? 11.268 0.558 -3.694 1.00 80.88 153 ALA A C 1
ATOM 1254 O O . ALA A 1 153 ? 12.312 -0.044 -3.462 1.00 80.88 153 ALA A O 1
ATOM 1255 N N . TYR A 1 154 ? 10.073 -0.013 -3.498 1.00 80.19 154 TYR A N 1
ATOM 1256 C CA . TYR A 1 154 ? 9.871 -1.398 -3.057 1.00 80.19 154 TYR A CA 1
ATOM 1257 C C . TYR A 1 154 ? 10.633 -2.425 -3.917 1.00 80.19 154 TYR A C 1
ATOM 1259 O O . TYR A 1 154 ? 11.086 -3.460 -3.417 1.00 80.19 154 TYR A O 1
ATOM 1267 N N . PHE A 1 155 ? 10.777 -2.158 -5.220 1.00 77.62 155 PHE A N 1
ATOM 1268 C CA . PHE A 1 155 ? 11.424 -3.073 -6.165 1.00 77.62 155 PHE A CA 1
ATOM 1269 C C . PHE A 1 155 ? 12.950 -2.966 -6.149 1.00 77.62 155 PHE A C 1
ATOM 1271 O O . PHE A 1 155 ? 13.633 -3.954 -6.445 1.00 77.62 155 PHE A O 1
ATOM 1278 N N . SER A 1 156 ? 13.485 -1.817 -5.734 1.00 68.56 156 SER A N 1
ATOM 1279 C CA . SER A 1 156 ? 14.920 -1.588 -5.589 1.00 68.56 156 SER A CA 1
ATOM 1280 C C . SER A 1 156 ? 15.485 -2.393 -4.412 1.00 68.56 156 SER A C 1
ATOM 1282 O O . SER A 1 156 ? 14.819 -2.626 -3.405 1.00 68.56 156 SER A O 1
ATOM 1284 N N . THR A 1 157 ? 16.709 -2.903 -4.559 1.00 52.84 157 THR A N 1
ATOM 1285 C CA . THR A 1 157 ? 17.412 -3.688 -3.522 1.00 52.84 157 THR A CA 1
ATOM 1286 C C . THR A 1 157 ? 18.348 -2.842 -2.657 1.00 52.84 157 THR A C 1
ATOM 1288 O O . THR A 1 157 ? 18.850 -3.349 -1.663 1.00 52.84 157 THR A O 1
ATOM 1291 N N . SER A 1 158 ? 18.619 -1.592 -3.044 1.00 51.34 158 SER A N 1
ATOM 1292 C CA . SER A 1 158 ? 19.638 -0.721 -2.441 1.00 51.34 158 SER A CA 1
ATOM 1293 C C . SER A 1 158 ? 19.126 0.205 -1.336 1.00 51.34 158 SER A C 1
ATOM 1295 O O . SER A 1 158 ? 19.887 0.493 -0.426 1.00 51.34 158 SER A O 1
ATOM 1297 N N . ASP A 1 159 ? 17.857 0.623 -1.381 1.00 47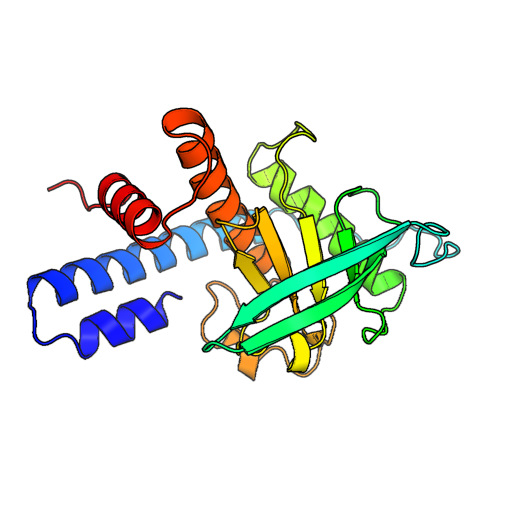.16 159 ASP A N 1
ATOM 1298 C CA . ASP A 1 159 ? 17.340 1.749 -0.568 1.00 47.16 159 ASP A CA 1
ATOM 1299 C C . ASP A 1 159 ? 16.223 1.338 0.390 1.00 47.16 159 ASP A C 1
ATOM 1301 O O . ASP A 1 159 ? 15.342 2.113 0.761 1.00 47.16 159 ASP A O 1
ATOM 1305 N N . LEU A 1 160 ? 16.213 0.061 0.745 1.00 51.34 160 LEU A N 1
ATOM 1306 C CA . LEU A 1 160 ? 15.211 -0.478 1.637 1.00 51.34 160 LEU A CA 1
ATOM 1307 C C . LEU A 1 160 ? 15.515 -0.098 3.100 1.00 51.34 160 LEU A C 1
ATOM 1309 O O . LEU A 1 160 ? 14.575 0.152 3.835 1.00 51.34 160 LEU A O 1
ATOM 1313 N N . SER A 1 161 ? 16.775 0.080 3.517 1.00 48.69 161 SER A N 1
ATOM 1314 C CA . SER A 1 161 ? 17.124 0.420 4.912 1.00 48.69 161 SER A CA 1
ATOM 1315 C C . SER A 1 161 ? 16.430 1.686 5.428 1.00 48.69 161 SER A C 1
ATOM 1317 O O . SER A 1 161 ? 15.767 1.633 6.459 1.00 48.69 161 SER A O 1
ATOM 1319 N N . ASP A 1 162 ? 16.486 2.782 4.672 1.00 44.44 162 ASP A N 1
ATOM 1320 C CA . ASP A 1 162 ? 16.051 4.106 5.146 1.00 44.44 162 ASP A CA 1
ATOM 1321 C C . ASP A 1 162 ? 14.517 4.259 5.112 1.00 44.44 162 ASP A C 1
ATOM 1323 O O . ASP A 1 162 ? 13.928 5.069 5.828 1.00 44.44 162 ASP A O 1
ATOM 1327 N N . LEU A 1 163 ? 13.846 3.449 4.286 1.00 47.28 163 LEU A N 1
ATOM 1328 C CA . LEU A 1 163 ? 12.386 3.377 4.184 1.00 47.28 163 LEU A CA 1
ATOM 1329 C C . LEU A 1 163 ? 11.777 2.263 5.063 1.00 47.28 163 LEU A C 1
ATOM 1331 O O . LEU A 1 163 ? 10.562 2.260 5.289 1.00 47.28 163 LEU A O 1
ATOM 1335 N N . GLN A 1 164 ? 12.593 1.314 5.542 1.00 48.31 164 GLN A N 1
ATOM 1336 C CA . GLN A 1 164 ? 12.179 0.138 6.321 1.00 48.31 164 GLN A CA 1
ATOM 1337 C C . GLN A 1 164 ? 12.613 0.141 7.787 1.00 48.31 164 GLN A C 1
ATOM 1339 O O . GLN A 1 164 ? 12.217 -0.795 8.483 1.00 48.31 164 GLN A O 1
ATOM 1344 N N . GLU A 1 165 ? 13.355 1.144 8.278 1.00 41.00 165 GLU A N 1
ATOM 1345 C CA . GLU A 1 165 ? 13.793 1.222 9.690 1.00 41.00 165 GLU A CA 1
ATOM 1346 C C . GLU A 1 165 ? 12.647 0.943 10.689 1.00 41.00 165 GLU A C 1
ATOM 1348 O O . GLU A 1 165 ? 12.872 0.362 11.745 1.00 41.00 165 GLU A O 1
ATOM 1353 N N . ASN A 1 166 ? 11.392 1.214 10.295 1.00 42.53 166 ASN A N 1
ATOM 1354 C CA . ASN A 1 166 ? 10.213 1.183 11.170 1.00 42.53 166 ASN A CA 1
ATOM 1355 C C . ASN A 1 166 ? 9.197 0.070 10.837 1.00 42.53 166 ASN A C 1
ATOM 1357 O O . ASN A 1 166 ? 8.020 0.162 11.234 1.00 42.53 166 ASN A O 1
ATOM 1361 N N . LEU A 1 167 ? 9.596 -0.931 10.041 1.00 44.03 167 LEU A N 1
ATOM 1362 C CA . LEU A 1 167 ? 8.762 -2.079 9.676 1.00 44.03 167 LEU A CA 1
ATOM 1363 C C . LEU A 1 167 ? 9.096 -3.313 10.522 1.00 44.03 167 LEU A C 1
ATOM 1365 O O . LEU A 1 167 ? 10.247 -3.642 10.765 1.00 44.03 167 LEU A O 1
ATOM 1369 N N . ALA A 1 168 ? 8.037 -4.035 10.883 1.00 38.78 168 ALA A N 1
ATOM 1370 C CA . ALA A 1 168 ? 7.998 -5.297 11.625 1.00 38.78 168 ALA A CA 1
ATOM 1371 C C . ALA A 1 168 ? 8.999 -6.382 11.170 1.00 38.78 168 ALA A C 1
ATOM 1373 O O . ALA A 1 168 ? 9.352 -7.256 11.950 1.00 38.78 168 ALA A O 1
ATOM 1374 N N . CYS A 1 169 ? 9.435 -6.347 9.911 1.00 46.72 169 CYS A N 1
ATOM 1375 C CA . CYS A 1 169 ? 10.519 -7.174 9.393 1.00 46.72 169 CYS A CA 1
ATOM 1376 C C . CYS A 1 169 ? 11.085 -6.469 8.148 1.00 46.72 169 CYS A C 1
ATOM 1378 O O . CYS A 1 169 ? 10.502 -6.597 7.068 1.00 46.72 169 CYS A O 1
ATOM 1380 N N . PRO A 1 170 ? 12.172 -5.687 8.271 1.00 44.12 170 PRO A N 1
ATOM 1381 C CA . PRO A 1 170 ? 12.722 -4.906 7.161 1.00 44.12 170 PRO A CA 1
ATOM 1382 C C . PRO A 1 170 ? 13.076 -5.806 5.967 1.00 44.12 170 PRO A C 1
ATOM 1384 O O . PRO A 1 170 ? 12.788 -5.517 4.818 1.00 44.12 170 PRO A O 1
ATOM 1387 N N . GLN A 1 171 ? 13.592 -7.003 6.222 1.00 49.00 171 GLN A N 1
ATOM 1388 C CA . GLN A 1 171 ? 14.134 -7.861 5.168 1.00 49.00 171 GLN A CA 1
ATOM 1389 C C . GLN A 1 171 ? 13.071 -8.578 4.304 1.00 49.00 171 GLN A C 1
ATOM 1391 O O . GLN A 1 171 ? 13.438 -9.158 3.281 1.00 49.00 171 GLN A O 1
ATOM 1396 N N . ASP A 1 172 ? 11.773 -8.551 4.658 1.00 65.25 172 ASP A N 1
ATOM 1397 C CA . ASP A 1 172 ? 10.739 -9.307 3.932 1.00 65.25 172 ASP A CA 1
ATOM 1398 C C . ASP A 1 172 ? 9.668 -8.423 3.271 1.00 65.25 172 ASP A C 1
ATOM 1400 O O . ASP A 1 172 ? 8.709 -7.954 3.887 1.00 65.25 172 ASP A O 1
ATOM 1404 N N . ARG A 1 173 ? 9.794 -8.273 1.948 1.00 71.00 173 ARG A N 1
ATOM 1405 C CA . ARG A 1 173 ? 8.842 -7.574 1.069 1.00 71.00 173 ARG A CA 1
ATOM 1406 C C . ARG A 1 173 ? 7.412 -8.132 1.144 1.00 71.00 173 ARG A C 1
ATOM 1408 O O . ARG A 1 173 ? 6.462 -7.382 0.904 1.00 71.00 173 ARG A O 1
ATOM 1415 N N . LEU A 1 174 ? 7.240 -9.410 1.496 1.00 77.50 174 LEU A N 1
ATOM 1416 C CA . LEU A 1 174 ? 5.921 -10.012 1.705 1.00 77.50 174 LEU A CA 1
ATOM 1417 C C . LEU A 1 174 ? 5.240 -9.424 2.943 1.00 77.50 174 LEU A C 1
ATOM 1419 O O . LEU A 1 174 ? 4.038 -9.171 2.910 1.00 77.50 174 LEU A O 1
ATOM 1423 N N . SER A 1 175 ? 6.007 -9.182 4.010 1.00 73.62 175 SER A N 1
ATOM 1424 C CA . SER A 1 175 ? 5.506 -8.633 5.273 1.00 73.62 175 SER A CA 1
ATOM 1425 C C . SER A 1 175 ? 4.875 -7.257 5.066 1.00 73.62 175 SER A C 1
ATOM 1427 O O . SER A 1 175 ? 3.784 -6.997 5.568 1.00 73.62 175 SER A O 1
ATOM 1429 N N . THR A 1 176 ? 5.494 -6.405 4.239 1.00 80.56 176 THR A N 1
ATOM 1430 C CA . THR A 1 176 ? 4.940 -5.088 3.892 1.00 80.56 176 THR A CA 1
ATOM 1431 C C . THR A 1 176 ? 3.583 -5.200 3.201 1.00 80.56 176 THR A C 1
ATOM 1433 O O . THR A 1 176 ? 2.629 -4.545 3.606 1.00 80.56 176 THR A O 1
ATOM 1436 N N . ILE A 1 177 ? 3.463 -6.047 2.176 1.00 86.19 177 ILE A N 1
ATOM 1437 C CA . ILE A 1 177 ? 2.194 -6.206 1.452 1.00 86.19 177 ILE A CA 1
ATOM 1438 C C . ILE A 1 177 ? 1.129 -6.833 2.346 1.00 86.19 177 ILE A C 1
ATOM 1440 O O . ILE A 1 177 ? -0.009 -6.371 2.366 1.00 86.19 177 ILE A O 1
ATOM 1444 N N . LEU A 1 178 ? 1.499 -7.846 3.127 1.00 82.81 178 LEU A N 1
ATOM 1445 C CA . LEU A 1 178 ? 0.594 -8.475 4.075 1.00 82.81 178 LEU A CA 1
ATOM 1446 C C . LEU A 1 178 ? 0.084 -7.478 5.122 1.00 82.81 178 LEU A C 1
ATOM 1448 O O . LEU A 1 178 ? -1.112 -7.458 5.392 1.00 82.81 178 LEU A O 1
ATOM 1452 N N . HIS A 1 179 ? 0.958 -6.625 5.663 1.00 79.31 179 HIS A N 1
ATOM 1453 C CA . HIS A 1 179 ? 0.596 -5.571 6.613 1.00 79.31 179 HIS A CA 1
ATOM 1454 C C . HIS A 1 179 ? -0.490 -4.652 6.051 1.00 79.31 179 HIS A C 1
ATOM 1456 O O . HIS A 1 179 ? -1.515 -4.427 6.693 1.00 79.31 179 HIS A O 1
ATOM 1462 N N . GLU A 1 180 ? -0.301 -4.160 4.830 1.00 87.25 180 GLU A N 1
ATOM 1463 C CA . GLU A 1 180 ? -1.288 -3.284 4.205 1.00 87.25 180 GLU A CA 1
ATOM 1464 C C . GLU A 1 180 ? -2.598 -4.011 3.877 1.00 87.25 180 GLU A C 1
ATOM 1466 O O . GLU A 1 180 ? -3.683 -3.437 3.989 1.00 87.25 180 GLU A O 1
ATOM 1471 N N . LEU A 1 181 ? -2.530 -5.297 3.526 1.00 90.00 181 LEU A N 1
ATOM 1472 C CA . LEU A 1 181 ? -3.727 -6.099 3.291 1.00 90.00 181 LEU A CA 1
ATOM 1473 C C . LEU A 1 181 ? -4.481 -6.452 4.583 1.00 90.00 181 LEU A C 1
ATOM 1475 O O . LEU A 1 181 ? -5.697 -6.623 4.532 1.00 90.00 181 LEU A O 1
ATOM 1479 N N . ILE A 1 182 ? -3.818 -6.485 5.743 1.00 86.06 182 ILE A N 1
ATOM 1480 C CA . ILE A 1 182 ? -4.498 -6.558 7.046 1.00 86.06 182 ILE A CA 1
ATOM 1481 C C . ILE A 1 182 ? -5.337 -5.291 7.268 1.00 86.06 182 ILE A C 1
ATOM 1483 O O . ILE A 1 182 ? -6.515 -5.402 7.607 1.00 86.06 182 ILE A O 1
ATOM 1487 N N . HIS A 1 183 ? -4.796 -4.098 6.977 1.00 87.62 183 HIS A N 1
ATOM 1488 C CA . HIS A 1 183 ? -5.582 -2.850 7.037 1.00 87.62 183 HIS A CA 1
ATOM 1489 C C . HIS A 1 183 ? -6.769 -2.868 6.070 1.00 87.62 183 HIS A C 1
ATOM 1491 O O . HIS A 1 183 ? -7.841 -2.337 6.374 1.00 87.62 183 HIS A O 1
ATOM 1497 N N . TRP A 1 184 ? -6.608 -3.494 4.903 1.00 92.94 184 TRP A N 1
ATOM 1498 C CA . TRP A 1 184 ? -7.726 -3.720 3.992 1.00 92.94 184 TRP A CA 1
ATOM 1499 C C . TRP A 1 184 ? -8.769 -4.682 4.569 1.00 92.94 184 TRP A C 1
ATOM 1501 O O . TRP A 1 184 ? -9.962 -4.401 4.440 1.00 92.94 184 TRP A O 1
ATOM 1511 N N . GLN A 1 185 ? -8.367 -5.776 5.220 1.00 89.62 185 GLN A N 1
ATOM 1512 C CA . GLN A 1 185 ? -9.298 -6.716 5.850 1.00 89.62 185 GLN A CA 1
ATOM 1513 C C . GLN A 1 185 ? -10.088 -6.044 6.985 1.00 89.62 185 GLN A C 1
ATOM 1515 O O . GLN A 1 185 ? -11.303 -6.227 7.087 1.00 89.62 185 GLN A O 1
ATOM 1520 N N . ASP A 1 186 ? -9.446 -5.177 7.767 1.00 88.75 186 ASP A N 1
ATOM 1521 C CA . ASP A 1 186 ? -10.112 -4.320 8.753 1.00 88.75 186 ASP A CA 1
ATOM 1522 C C . ASP A 1 186 ? -11.168 -3.408 8.106 1.00 88.75 186 ASP A C 1
ATOM 1524 O O . ASP A 1 186 ? -12.323 -3.355 8.548 1.00 88.75 186 ASP A O 1
ATOM 1528 N N . ALA A 1 187 ? -10.815 -2.752 6.998 1.00 90.44 187 ALA A N 1
ATOM 1529 C CA . ALA A 1 187 ? -11.735 -1.916 6.232 1.00 90.44 187 ALA A CA 1
ATOM 1530 C C . ALA A 1 187 ? -12.857 -2.729 5.567 1.00 90.44 187 ALA A C 1
ATOM 1532 O O . ALA A 1 187 ? -13.986 -2.255 5.448 1.00 90.44 187 ALA A O 1
ATOM 1533 N N . LYS A 1 188 ? -12.583 -3.957 5.119 1.00 91.56 188 LYS A N 1
ATOM 1534 C CA . LYS 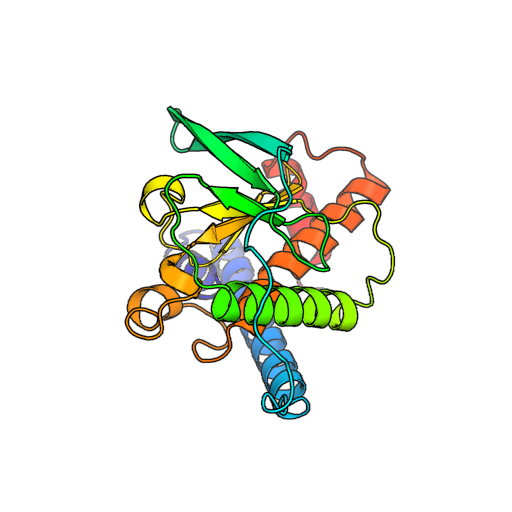A 1 188 ? -13.585 -4.899 4.601 1.00 91.56 188 LYS A CA 1
ATOM 1535 C C . LYS A 1 188 ? -14.587 -5.260 5.701 1.00 91.56 188 LYS A C 1
ATOM 1537 O O . LYS A 1 188 ? -15.791 -5.183 5.467 1.00 91.56 188 LYS A O 1
ATOM 1542 N N . ASN A 1 189 ? -14.107 -5.558 6.907 1.00 89.88 189 ASN A N 1
ATOM 1543 C CA . ASN A 1 189 ? -14.946 -5.864 8.067 1.00 89.88 189 ASN A CA 1
ATOM 1544 C C . ASN A 1 189 ? -15.802 -4.670 8.502 1.00 89.88 189 ASN A C 1
ATOM 1546 O O . ASN A 1 189 ? -16.970 -4.852 8.846 1.00 89.88 189 ASN A O 1
ATOM 1550 N N . TYR A 1 190 ? -15.249 -3.453 8.471 1.00 90.56 190 TYR A N 1
ATOM 1551 C CA . TYR A 1 190 ? -16.036 -2.238 8.685 1.00 90.56 190 TYR A CA 1
ATOM 1552 C C . TYR A 1 190 ? -17.123 -2.104 7.613 1.00 90.56 190 TYR A C 1
ATOM 1554 O O . TYR A 1 190 ? -18.295 -1.954 7.949 1.00 90.56 190 TYR A O 1
ATOM 1562 N N . ARG A 1 191 ? -16.766 -2.244 6.327 1.00 92.62 191 ARG A N 1
ATOM 1563 C CA . ARG A 1 191 ? -17.714 -2.110 5.210 1.00 92.62 191 ARG A CA 1
ATOM 1564 C C . ARG A 1 191 ? -18.857 -3.113 5.253 1.00 92.62 191 ARG A C 1
ATOM 1566 O O . ARG A 1 191 ? -19.990 -2.749 4.958 1.00 92.62 191 ARG A O 1
ATOM 1573 N N . ALA A 1 192 ? -18.581 -4.341 5.678 1.00 90.44 192 ALA A N 1
ATOM 1574 C CA . ALA A 1 192 ? -19.607 -5.358 5.873 1.00 90.44 192 ALA A CA 1
ATOM 1575 C C . ALA A 1 192 ? -20.627 -4.985 6.968 1.00 90.44 192 ALA A C 1
ATOM 1577 O O . ALA A 1 192 ? -21.769 -5.432 6.908 1.00 90.44 192 ALA A O 1
ATOM 1578 N N . LYS A 1 193 ? -20.231 -4.176 7.962 1.00 90.94 193 LYS A N 1
ATOM 1579 C CA . LYS A 1 193 ? -21.082 -3.773 9.095 1.00 90.94 193 LYS A CA 1
ATOM 1580 C C . LYS A 1 193 ? -21.773 -2.425 8.897 1.00 90.94 193 LYS A C 1
ATOM 1582 O O . LYS A 1 193 ? -22.929 -2.284 9.280 1.00 90.94 193 LYS A O 1
ATOM 1587 N N . PHE A 1 194 ? -21.066 -1.445 8.340 1.00 90.50 194 PHE A N 1
ATOM 1588 C CA . PHE A 1 194 ? -21.490 -0.039 8.317 1.00 90.50 194 PHE A CA 1
ATOM 1589 C C . PHE A 1 194 ? -21.616 0.542 6.902 1.00 90.50 194 PHE A C 1
ATOM 1591 O O . PHE A 1 194 ? -22.102 1.657 6.740 1.00 90.50 194 PHE A O 1
ATOM 1598 N N . GLY A 1 195 ? -21.216 -0.200 5.865 1.00 90.12 195 GLY A N 1
ATOM 1599 C CA . GLY A 1 195 ? -21.152 0.310 4.495 1.00 90.12 195 GLY A CA 1
ATOM 1600 C C . GLY A 1 195 ? -19.888 1.134 4.225 1.00 90.12 195 GLY A C 1
ATOM 1601 O O . GLY A 1 195 ? -18.841 0.917 4.830 1.00 90.12 195 GLY A O 1
ATOM 1602 N N . SER A 1 196 ? -19.941 2.042 3.252 1.00 89.38 196 SER A N 1
ATOM 1603 C CA . SER A 1 196 ? -18.764 2.788 2.781 1.00 89.38 196 SER A CA 1
ATOM 1604 C C . SER A 1 196 ? -18.077 3.611 3.878 1.00 89.38 196 SER A C 1
ATOM 1606 O O . SER A 1 196 ? -18.733 4.242 4.701 1.00 89.38 196 SER A O 1
ATOM 1608 N N . ILE A 1 197 ? -16.740 3.662 3.840 1.00 89.44 197 ILE A N 1
ATOM 1609 C CA . ILE A 1 197 ? -15.934 4.480 4.757 1.00 89.44 197 ILE A CA 1
ATOM 1610 C C . ILE A 1 197 ? -15.888 5.914 4.222 1.00 89.44 197 ILE A C 1
ATOM 1612 O O . ILE A 1 197 ? -15.032 6.251 3.404 1.00 89.44 197 ILE A O 1
ATOM 1616 N N . ASN A 1 198 ? -16.825 6.744 4.676 1.00 87.81 198 ASN A N 1
ATOM 1617 C CA . ASN A 1 198 ? -16.917 8.152 4.274 1.00 87.81 198 ASN A CA 1
ATOM 1618 C C . ASN A 1 198 ? -16.220 9.100 5.261 1.00 87.81 198 ASN A C 1
ATOM 1620 O O . ASN A 1 198 ? -15.812 10.191 4.868 1.00 87.81 198 ASN A O 1
ATOM 1624 N N . ASP A 1 199 ? -16.054 8.672 6.515 1.00 84.88 199 ASP A N 1
ATOM 1625 C CA . ASP A 1 199 ? -15.333 9.401 7.554 1.00 84.88 199 ASP A CA 1
ATOM 1626 C C . ASP A 1 199 ? -14.162 8.551 8.066 1.00 84.88 199 ASP A C 1
ATOM 1628 O O . ASP A 1 199 ? -14.327 7.454 8.607 1.00 84.88 199 ASP A O 1
ATOM 1632 N N . TYR A 1 200 ? -12.949 9.065 7.870 1.00 80.19 200 TYR A N 1
ATOM 1633 C CA . TYR A 1 200 ? -11.733 8.396 8.311 1.00 80.19 200 TYR A CA 1
ATOM 1634 C C . TYR A 1 200 ? -11.614 8.337 9.842 1.00 80.19 200 TYR A C 1
ATOM 1636 O O . TYR A 1 200 ? -11.088 7.357 10.373 1.00 80.19 200 TYR A O 1
ATOM 1644 N N . PHE A 1 201 ? -12.099 9.354 10.559 1.00 79.94 201 PHE A N 1
ATOM 1645 C CA . PHE A 1 201 ? -12.039 9.398 12.019 1.00 79.94 201 PHE A CA 1
ATOM 1646 C C . PHE A 1 201 ? -12.994 8.381 12.639 1.00 79.94 201 PHE A C 1
ATOM 1648 O O . PHE A 1 201 ? -12.590 7.646 13.538 1.00 79.94 201 PHE A O 1
ATOM 1655 N N . GLU A 1 202 ? -14.204 8.246 12.095 1.00 84.31 202 GLU A N 1
ATOM 1656 C CA . GLU A 1 202 ? -15.155 7.221 12.536 1.00 84.31 202 GLU A CA 1
ATOM 1657 C C . GLU A 1 202 ? -14.594 5.804 12.330 1.00 84.31 202 GLU A C 1
ATOM 1659 O O . GLU A 1 202 ? -14.672 4.947 13.216 1.00 84.31 202 GLU A O 1
ATOM 1664 N N . TYR A 1 203 ? -13.951 5.566 11.182 1.00 84.31 203 TYR A N 1
ATOM 1665 C CA . TYR A 1 203 ? -13.247 4.313 10.929 1.00 84.31 203 TYR A CA 1
ATOM 1666 C C . TYR A 1 203 ? -12.132 4.068 11.956 1.00 84.31 203 TYR A C 1
ATOM 1668 O O . TYR A 1 203 ? -12.031 2.970 12.506 1.00 84.31 203 TYR A O 1
ATOM 1676 N N . CYS A 1 204 ? -11.333 5.090 12.279 1.00 79.12 204 CYS A N 1
ATOM 1677 C CA . CYS A 1 204 ? -10.308 4.986 13.320 1.00 79.12 204 CYS A CA 1
ATOM 1678 C C . CYS A 1 204 ? -10.910 4.639 14.688 1.00 79.12 204 CYS A C 1
ATOM 1680 O O . CYS A 1 204 ? -10.353 3.802 15.397 1.00 79.12 204 CYS A O 1
ATOM 1682 N N . ASP A 1 205 ? -12.053 5.223 15.043 1.00 82.31 205 ASP A N 1
ATOM 1683 C CA . ASP A 1 205 ? -12.749 4.943 16.300 1.00 82.31 205 ASP A CA 1
ATOM 1684 C C . ASP A 1 205 ? -13.308 3.524 16.367 1.00 82.31 205 ASP A C 1
ATOM 1686 O O . ASP A 1 205 ? -13.254 2.880 17.417 1.00 82.31 205 ASP A O 1
ATOM 1690 N N . TYR A 1 206 ? -13.798 2.991 15.250 1.00 84.25 206 TYR A N 1
ATOM 1691 C CA . TYR A 1 206 ? -14.165 1.582 15.162 1.00 84.25 206 TYR A CA 1
ATOM 1692 C C . TYR A 1 206 ? -12.963 0.665 15.410 1.00 84.25 206 TYR A C 1
ATOM 1694 O O . TYR A 1 206 ? -13.055 -0.257 16.225 1.00 84.25 206 TYR A O 1
ATOM 1702 N N . LEU A 1 207 ? -11.825 0.936 14.762 1.00 80.62 207 LEU A N 1
ATOM 1703 C CA . LEU A 1 207 ? -10.605 0.158 14.985 1.00 80.62 207 LEU A CA 1
ATOM 1704 C C . LEU A 1 207 ? -10.130 0.273 16.436 1.00 80.62 207 LEU A C 1
ATOM 1706 O O . LEU A 1 207 ? -9.759 -0.735 17.033 1.00 80.62 207 LEU A O 1
ATOM 1710 N N . ASN A 1 208 ? -10.199 1.473 17.025 1.00 78.56 208 ASN A N 1
ATOM 1711 C CA . ASN A 1 208 ? -9.886 1.701 18.438 1.00 78.56 208 ASN A CA 1
ATOM 1712 C C .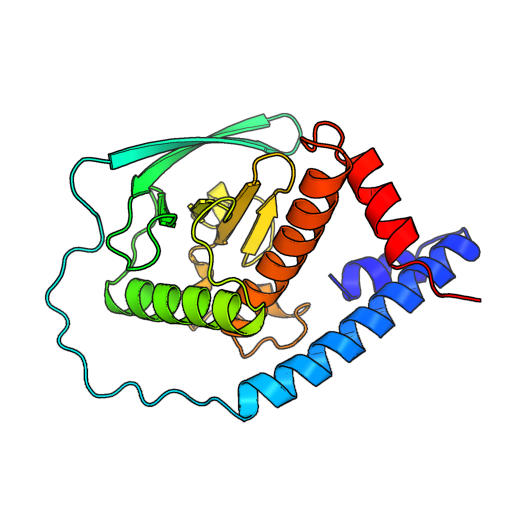 ASN A 1 208 ? -10.723 0.788 19.346 1.00 78.56 208 ASN A C 1
ATOM 1714 O O . ASN A 1 208 ? -10.193 0.258 20.311 1.00 78.56 208 ASN A O 1
ATOM 1718 N N . LYS A 1 209 ? -12.012 0.586 19.044 1.00 82.38 209 LYS A N 1
ATOM 1719 C CA . LYS A 1 209 ? -12.915 -0.257 19.848 1.00 82.38 209 LYS A CA 1
ATOM 1720 C C . LYS A 1 209 ? -12.641 -1.752 19.697 1.00 82.38 209 LYS A C 1
ATOM 1722 O O . LYS A 1 209 ? -12.809 -2.492 20.660 1.00 82.38 209 LYS A O 1
ATOM 1727 N N . ILE A 1 210 ? -12.252 -2.208 18.506 1.00 79.12 210 ILE A N 1
ATOM 1728 C CA . ILE A 1 210 ? -11.950 -3.628 18.253 1.00 79.12 210 ILE A CA 1
ATOM 1729 C C . ILE A 1 210 ? -10.625 -4.040 18.876 1.00 79.12 210 ILE A C 1
ATOM 1731 O O . ILE A 1 210 ? -10.516 -5.141 19.411 1.00 79.12 210 ILE A O 1
ATOM 1735 N N . TYR A 1 211 ? -9.642 -3.152 18.793 1.00 70.38 211 TYR A N 1
ATOM 1736 C CA . TYR A 1 211 ? -8.286 -3.376 19.277 1.00 70.38 211 TYR A CA 1
ATOM 1737 C C . TYR A 1 211 ? -8.033 -2.695 20.625 1.00 70.38 211 TYR A C 1
ATOM 1739 O O . TYR A 1 211 ? -6.889 -2.496 21.016 1.00 70.38 211 TYR A O 1
ATOM 1747 N N . ALA A 1 212 ? -9.091 -2.297 21.338 1.00 66.69 212 ALA A N 1
ATOM 1748 C CA . ALA A 1 212 ? -8.945 -1.844 22.711 1.00 66.69 212 ALA A CA 1
ATOM 1749 C C . ALA A 1 212 ? -8.495 -3.040 23.566 1.00 66.69 212 ALA A C 1
ATOM 1751 O O . ALA A 1 212 ? -9.131 -4.100 23.487 1.00 66.69 212 ALA A O 1
ATOM 1752 N N . PRO A 1 213 ? -7.452 -2.892 24.403 1.00 54.38 213 PRO A N 1
ATOM 1753 C CA . PRO A 1 213 ? -7.065 -3.947 25.323 1.00 54.38 213 PRO A CA 1
ATOM 1754 C C . PRO A 1 213 ? -8.254 -4.280 26.222 1.00 54.38 213 PRO A C 1
ATOM 1756 O O . PRO A 1 213 ? -8.844 -3.399 26.855 1.00 54.38 213 PRO A O 1
ATOM 1759 N N . LYS A 1 214 ? -8.639 -5.558 26.240 1.00 50.91 214 LYS A N 1
ATOM 1760 C CA . LYS A 1 214 ? -9.658 -6.048 27.166 1.00 50.91 214 LYS A CA 1
ATOM 1761 C C . LYS A 1 214 ? -9.059 -5.986 28.569 1.00 50.91 214 LYS A C 1
ATOM 1763 O O . LYS A 1 214 ? -8.075 -6.672 28.832 1.00 50.91 214 LYS A O 1
ATOM 1768 N N . VAL A 1 215 ? -9.623 -5.114 29.404 1.00 41.62 215 VAL A N 1
ATOM 1769 C CA . VAL A 1 215 ? -9.312 -4.994 30.837 1.00 41.62 215 VAL A CA 1
ATOM 1770 C C . VAL A 1 215 ? -9.747 -6.257 31.569 1.00 41.62 215 VAL A C 1
ATOM 1772 O O . VAL A 1 215 ? -10.842 -6.767 31.233 1.00 41.62 215 VAL A O 1
#

Secondary structure (DSSP, 8-state):
-HHHHHHHHHH-SSHHHHHHHHHHHHHHHHHHHHHHHHHHT-PPP---------SEEEEEEEEEEEEETTEEEEEEEEEE-SSSTTEEEETT----HHHHHHHHHHHHHHHHHTT----TTPPEEEEE-HHHH-SS-SEEEETTTTEEEEEGGGG-SSSHHHHHTTSS-TT-HHHHHHHHHHHHHHHHHHHHHH-S---HHHHHHHHHHHSS---

Foldseek 3Di:
DLVVLVVQLVPDPDPVSNVLSNLVSVVQLVVLVVVVVVVVVDDDDDPDDDQPDDQFDPPAKDWDWDQDPNDIDIFIWTQTPAPLRQETEGPPDDDGSVLSHVVSVLLVVLCVVVVNPDNPQQAREYEDEPVSVVDLAQWAADLQRSYIYGHSCLSDPPPLCVSQVPASDSVDSSSRSSVRVVVSVLSVVCCVPPNHCPDPVVSVVVVCVVPPPDD

pLDDT: mean 72.74, std 16.97, range [36.44, 94.81]

Mean predicted aligned error: 12.25 Å

Sequence (215 aa):
QAERFDRRAEYSLDGDNKRIAQTRADEWHDRANTLEEKAKQFSLKTDEQKYYRPVFKEDISKTFERKIEGETITIDTHKANTLCDNVYISDKVKLKRKELHNFDMQVRKAFDMLGEVETSGKPEICIVTPEEMRVNAIASYMPMQNVLNVNSAYFSTSDLSDLQENLACPQDRLSTILHELIHWQDAKNYRAKFGSINDYFEYCDYLNKIYAPKV